Protein AF-A0A6P6YAZ9-F1 (afdb_monomer_lite)

Sequence (360 aa):
MSSTSKYANLPFIASGEPDVYETDDLPEADRIQQQQQQPIQDASIEIIPSNSVDAFNKFAVADSHQSLSESTNKSESNVSLVEKYKQIKAEIEDLKHSIQSNEKSQSDGDSLPKDIENLFTNLSNLHDVCFKKLDTSQLVKDIGRVSLDNTGNNEPIIYELYQKPDKEEILELARINALEQRMKKIESTLGLNETIKDSSHPLLNNYLNDQSIMDIVINLSNKIVQLDYSSLDRMDARLQLIIDKLNQIQDKKSTLTELDKEDKLNEIYNHYVKIDQNRPLLPNILERLQVLNDLQDHASRFSNTMTAMETMQNEIKTTLDNNNQNLKNLQEMFDKVTNIQHVVDDFQNRLDKIKKSSSQ

InterPro domains:
  IPR028133 Dynamitin [PF04912] (17-352)
  IPR028133 Dynamitin [PTHR15346] (71-357)

Radius of gyration: 46.34 Å; chains: 1; bounding box: 117×82×138 Å

pLDDT: mean 73.95, std 15.78, range [32.91, 97.06]

Foldseek 3Di:
DDPDPPCPPPPPDDPPDDPDDDDPDDCVVVPPPPPCPPPPPPPVDDDDPDDVVVVCVVCVPVDDPDDPDDDDPDDDDPDPPVVVLVVVLVVLVVVLVVVVVVVVPDDPDPVVNVVSVVVVVVSVVVCCVPPPPPPVVVVVVVVVVVVPDDDDDPDPPDDDDDDDPVVVVVVVVVVVVVVVVVVVVVCVVPPPPPVVVPPPCPPVVVVVPPDDVVVVVVVVVVVVVCVPPVVVVVVVVVVVVVVVVVVVVVVVCVVDPCVVVVVVVVVVVVVVVVVVVCVVVVVVVVVVCVVCVVVVVVVVVVVVVVVVVVVVVVVVVVVVVVVVVVVVVVVVVVVVVVVVVVVVVVVVVVVVVVVVVVVD

Secondary structure (DSSP, 8-state):
--S--TTTTSTT--SSS-S-------TTTT------------TT-------HHHHHHHHTT-S-SS--------------HHHHHHHHHHHHHHHHHHHHHHTTS-S--SSHHHHHHHHHHHHHHHHHHHH----HHHHHHHHHHHTTS--S------------HHHHHHHHHHHHHHHHHHHHHHHHHHS--GGG--TT-HHHHHHHSSS-HHHHHHHHHHHHHHT-HHHHHHHHHHHHHHHHHHHHHHHHHTTS--HHHHHHHHHHHHHHHHHHHHTTHHHHHHHHHHHHHHHHHHHHHHHHHHHHHHHHHHHHHHHHHHHHHHHHHHHHHHHHHHHHHHHHHHHHHHHHHHHHHT--

Structure (mmCIF, N/CA/C/O backbone):
data_AF-A0A6P6YAZ9-F1
#
_entry.id   AF-A0A6P6YAZ9-F1
#
loop_
_atom_site.group_PDB
_atom_site.id
_atom_site.type_symbol
_atom_site.label_atom_id
_atom_site.label_alt_id
_atom_site.label_comp_id
_atom_site.label_asym_id
_atom_site.label_entity_id
_atom_site.label_seq_id
_atom_site.pdbx_PDB_ins_code
_atom_site.Cartn_x
_atom_site.Cartn_y
_atom_site.Cartn_z
_atom_site.occupancy
_atom_site.B_iso_or_equiv
_atom_site.auth_seq_id
_atom_site.auth_comp_id
_atom_site.auth_asym_id
_atom_site.auth_atom_id
_atom_site.pdbx_PDB_model_num
ATOM 1 N N . MET A 1 1 ? 29.360 3.759 7.202 1.00 42.62 1 MET A N 1
ATOM 2 C CA . MET A 1 1 ? 29.508 2.936 8.423 1.00 42.62 1 MET A CA 1
ATOM 3 C C . MET A 1 1 ? 28.988 3.716 9.619 1.00 42.62 1 MET A C 1
ATOM 5 O O . MET A 1 1 ? 29.626 4.672 10.035 1.00 42.62 1 MET A O 1
ATOM 9 N N . SER A 1 2 ? 27.782 3.387 10.090 1.00 43.06 2 SER A N 1
ATOM 10 C CA . SER A 1 2 ? 27.138 4.082 11.211 1.00 43.06 2 SER A CA 1
ATOM 11 C C . SER A 1 2 ? 27.646 3.503 12.532 1.00 43.06 2 SER A C 1
ATOM 13 O O . SER A 1 2 ? 27.382 2.346 12.851 1.00 43.06 2 SER A O 1
ATOM 15 N N . SER A 1 3 ? 28.404 4.292 13.286 1.00 53.91 3 SER A N 1
ATOM 16 C CA . SER A 1 3 ? 29.060 3.922 14.547 1.00 53.91 3 SER A CA 1
ATOM 17 C C . SER A 1 3 ? 28.125 3.931 15.772 1.00 53.91 3 SER A C 1
ATOM 19 O O . SER A 1 3 ? 28.578 4.105 16.900 1.00 53.91 3 SER A O 1
ATOM 21 N N . THR A 1 4 ? 26.821 3.708 15.583 1.00 58.22 4 THR A N 1
ATOM 22 C CA . THR A 1 4 ? 25.821 3.618 16.666 1.00 58.22 4 THR A CA 1
ATOM 23 C C . THR A 1 4 ? 24.861 2.439 16.471 1.00 58.22 4 THR A C 1
ATOM 25 O O . THR A 1 4 ? 23.655 2.540 16.688 1.00 58.22 4 THR A O 1
ATOM 28 N N . SER A 1 5 ? 25.380 1.286 16.043 1.00 74.19 5 SER A N 1
ATOM 29 C CA . SER A 1 5 ? 24.589 0.051 16.015 1.00 74.19 5 SER A CA 1
ATOM 30 C C . SER A 1 5 ? 24.263 -0.399 17.442 1.00 74.19 5 SER A C 1
ATOM 32 O O . SER A 1 5 ? 25.153 -0.450 18.294 1.00 74.19 5 SER A O 1
ATOM 34 N N . LYS A 1 6 ? 23.000 -0.778 17.700 1.00 82.44 6 LYS A N 1
ATOM 35 C CA . LYS A 1 6 ? 22.527 -1.316 18.996 1.00 82.44 6 LYS A CA 1
ATOM 36 C C . LYS A 1 6 ? 23.382 -2.491 19.500 1.00 82.44 6 LYS A C 1
ATOM 38 O O . LYS A 1 6 ? 23.386 -2.772 20.693 1.00 82.44 6 LYS A O 1
ATOM 43 N N . TYR A 1 7 ? 24.109 -3.146 18.594 1.00 82.81 7 TYR A N 1
ATOM 44 C CA . TYR A 1 7 ? 24.875 -4.363 18.841 1.00 82.81 7 TYR A CA 1
ATOM 45 C C . TYR A 1 7 ? 26.377 -4.141 19.095 1.00 82.81 7 TYR A C 1
ATOM 47 O O . TYR A 1 7 ? 27.082 -5.098 19.388 1.00 82.81 7 TYR A O 1
ATOM 55 N N . ALA A 1 8 ? 26.875 -2.899 19.041 1.00 79.19 8 ALA A N 1
ATOM 56 C CA . ALA A 1 8 ? 28.313 -2.599 19.103 1.00 79.19 8 ALA A CA 1
ATOM 57 C C . ALA A 1 8 ? 29.012 -3.006 20.420 1.00 79.19 8 ALA A C 1
ATOM 59 O O . ALA A 1 8 ? 30.214 -3.250 20.423 1.00 79.19 8 ALA A O 1
ATOM 60 N N . ASN A 1 9 ? 28.270 -3.086 21.530 1.00 80.94 9 ASN A N 1
ATOM 61 C CA . ASN A 1 9 ? 28.809 -3.426 22.855 1.00 80.94 9 ASN A CA 1
ATOM 62 C C . ASN A 1 9 ? 28.512 -4.872 23.284 1.00 80.94 9 ASN A C 1
ATOM 64 O O . ASN A 1 9 ? 28.812 -5.239 24.421 1.00 80.94 9 ASN A O 1
ATOM 68 N N . LEU A 1 10 ? 27.886 -5.682 22.424 1.00 83.00 10 LEU A N 1
ATOM 69 C CA . LEU A 1 10 ? 27.599 -7.076 22.748 1.00 83.00 10 LEU A CA 1
ATOM 70 C C . LEU A 1 10 ? 28.772 -7.978 22.329 1.00 83.00 10 LEU A C 1
ATOM 72 O O . LEU A 1 10 ? 29.22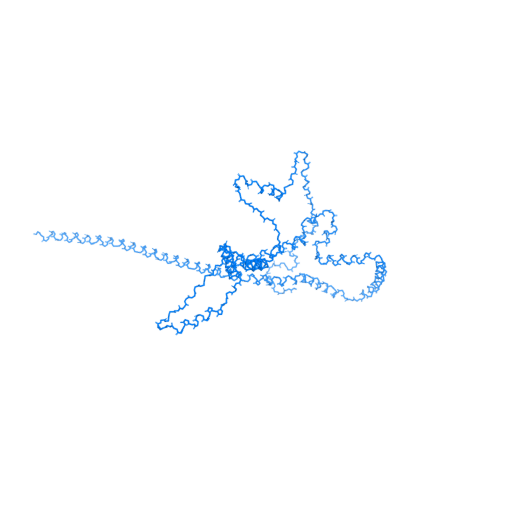2 -7.900 21.184 1.00 83.00 10 LEU A O 1
ATOM 76 N N . PRO A 1 11 ? 29.271 -8.852 23.224 1.00 82.56 11 PRO A N 1
ATOM 77 C CA . PRO A 1 11 ? 30.251 -9.862 22.845 1.00 82.56 11 PRO A CA 1
ATOM 78 C C . PRO A 1 11 ? 29.615 -10.893 21.896 1.00 82.56 11 PRO A C 1
ATOM 80 O O . PRO A 1 11 ? 28.421 -11.168 21.991 1.00 82.56 11 PRO A O 1
ATOM 83 N N . PHE A 1 12 ? 30.427 -11.490 21.017 1.00 77.50 12 PHE A N 1
ATOM 84 C CA . PHE A 1 12 ? 30.031 -12.536 20.054 1.00 77.50 12 PHE A CA 1
ATOM 85 C C . PHE A 1 12 ? 29.092 -12.108 18.907 1.00 77.50 12 PHE A C 1
ATOM 87 O O . PHE A 1 12 ? 28.419 -12.954 18.327 1.00 77.50 12 PHE A O 1
ATOM 94 N N . ILE A 1 13 ? 29.073 -10.826 18.525 1.00 82.50 13 ILE A N 1
ATOM 95 C CA . ILE A 1 13 ? 28.403 -10.370 17.294 1.00 82.50 13 ILE A CA 1
ATOM 96 C C . ILE A 1 13 ? 29.407 -10.333 16.135 1.00 82.50 13 ILE A C 1
ATOM 98 O O . ILE A 1 13 ? 30.385 -9.580 16.167 1.00 82.50 13 ILE A O 1
ATOM 102 N N . ALA A 1 14 ? 29.161 -11.135 15.097 1.00 80.19 14 ALA A N 1
ATOM 103 C CA . ALA A 1 14 ? 29.960 -11.135 13.876 1.00 80.19 14 ALA A CA 1
ATOM 104 C C . ALA A 1 14 ? 29.795 -9.792 13.143 1.00 80.19 14 ALA A C 1
ATOM 106 O O . ALA A 1 14 ? 28.699 -9.426 12.734 1.00 80.19 14 ALA A O 1
ATOM 107 N N . SER A 1 15 ? 30.884 -9.028 13.017 1.00 77.50 15 SER A N 1
ATOM 108 C CA . SER A 1 15 ? 30.881 -7.679 12.417 1.00 77.50 15 SER A CA 1
ATOM 109 C C . SER A 1 15 ? 31.556 -7.621 11.036 1.00 77.50 15 SER A C 1
ATOM 111 O O . SER A 1 15 ? 31.750 -6.536 10.495 1.00 77.50 15 SER A O 1
ATOM 113 N N . GLY A 1 16 ? 31.949 -8.771 10.481 1.00 80.81 16 GLY A N 1
ATOM 114 C CA . GLY A 1 16 ? 32.665 -8.883 9.202 1.00 80.81 16 GLY A CA 1
ATOM 115 C C . GLY A 1 16 ? 32.245 -10.087 8.360 1.00 80.81 16 GLY A C 1
ATOM 116 O O . GLY A 1 16 ? 32.950 -10.443 7.422 1.00 80.81 16 GLY A O 1
ATOM 117 N N . GLU A 1 17 ? 31.126 -10.716 8.711 1.00 84.12 17 GLU A N 1
ATOM 118 C CA . GLU A 1 17 ? 30.504 -11.767 7.908 1.00 84.12 17 GLU A CA 1
ATOM 119 C C . GLU A 1 17 ? 29.358 -11.158 7.085 1.00 84.12 17 GLU A C 1
ATOM 121 O O . GLU A 1 17 ? 28.741 -10.188 7.542 1.00 84.12 17 GLU A O 1
ATOM 126 N N . PRO A 1 18 ? 29.085 -11.661 5.868 1.00 84.25 18 PRO A N 1
ATOM 127 C CA . PRO A 1 18 ? 27.900 -11.266 5.118 1.00 84.25 18 PRO A CA 1
ATOM 128 C C . PRO A 1 18 ? 26.631 -11.626 5.905 1.00 84.25 18 PRO A C 1
ATOM 130 O O . PRO A 1 18 ? 26.557 -12.676 6.537 1.00 84.25 18 PRO A O 1
ATOM 133 N N . ASP A 1 19 ? 25.634 -10.743 5.851 1.00 85.75 19 ASP A N 1
ATOM 134 C CA . ASP A 1 19 ? 24.357 -10.902 6.568 1.00 85.75 19 ASP A CA 1
ATOM 135 C C . ASP A 1 19 ? 23.534 -12.091 6.032 1.00 85.75 19 ASP A C 1
ATOM 137 O O . ASP A 1 19 ? 22.773 -12.723 6.761 1.00 85.75 19 ASP A O 1
ATOM 141 N N . VAL A 1 20 ? 23.722 -12.432 4.751 1.00 90.25 20 VAL A N 1
ATOM 142 C CA . VAL A 1 20 ? 23.012 -13.508 4.053 1.00 90.25 20 VAL A CA 1
ATOM 143 C C . VAL A 1 20 ? 24.005 -14.323 3.223 1.00 90.25 20 VAL A C 1
ATOM 145 O O . VAL A 1 20 ? 24.796 -13.764 2.465 1.00 90.25 20 VAL A O 1
ATOM 148 N N . TYR A 1 21 ? 23.949 -15.650 3.361 1.00 88.69 21 TYR A N 1
ATOM 149 C CA . TYR A 1 21 ? 24.639 -16.599 2.486 1.00 88.69 21 TYR A CA 1
ATOM 150 C C . TYR A 1 21 ? 23.594 -17.274 1.597 1.00 88.69 21 TYR A C 1
ATOM 152 O O . TYR A 1 21 ? 22.915 -18.206 2.031 1.00 88.69 21 TYR A O 1
ATOM 160 N N . GLU A 1 22 ? 23.452 -16.784 0.371 1.00 86.25 22 GLU A N 1
ATOM 161 C CA . GLU A 1 22 ? 22.526 -17.316 -0.627 1.00 86.25 22 GLU A CA 1
ATOM 162 C C . GLU A 1 22 ? 23.277 -17.903 -1.825 1.00 86.25 22 GLU A C 1
ATOM 164 O O . GLU A 1 22 ? 24.432 -17.566 -2.092 1.00 86.25 22 GLU A O 1
ATOM 169 N N . THR A 1 23 ? 22.639 -18.848 -2.511 1.00 86.75 23 THR A N 1
ATOM 170 C CA . THR A 1 23 ? 23.103 -19.316 -3.820 1.00 86.75 23 THR A CA 1
ATOM 171 C C . THR A 1 23 ? 22.819 -18.243 -4.862 1.00 86.75 23 THR A C 1
ATOM 173 O O . THR A 1 23 ? 21.785 -17.588 -4.758 1.00 86.75 23 THR A O 1
ATOM 176 N N . ASP A 1 24 ? 23.687 -18.105 -5.870 1.00 82.56 24 ASP A N 1
ATOM 177 C CA . ASP A 1 24 ? 23.460 -17.185 -6.991 1.00 82.56 24 ASP A CA 1
ATOM 178 C C . ASP A 1 24 ? 22.042 -17.361 -7.553 1.00 82.56 24 ASP A C 1
ATOM 180 O O . ASP A 1 24 ? 21.624 -18.488 -7.845 1.00 82.56 24 ASP A O 1
ATOM 184 N N . ASP A 1 25 ? 21.308 -16.254 -7.677 1.00 78.81 25 ASP A N 1
ATOM 185 C CA . ASP A 1 25 ? 19.925 -16.280 -8.141 1.00 78.81 25 ASP A CA 1
ATOM 186 C C . ASP A 1 25 ? 19.891 -16.745 -9.603 1.00 78.81 25 ASP A C 1
ATOM 188 O O . ASP A 1 25 ? 20.398 -16.084 -10.517 1.00 78.81 25 ASP A O 1
ATOM 192 N N . LEU A 1 26 ? 19.374 -17.955 -9.821 1.00 78.94 26 LEU A N 1
ATOM 193 C CA . LEU A 1 26 ? 19.292 -18.548 -11.147 1.00 78.94 26 LEU A CA 1
ATOM 194 C C . LEU A 1 26 ? 18.092 -17.940 -11.884 1.00 78.94 26 LEU A C 1
ATOM 196 O O . LEU A 1 26 ? 16.985 -17.934 -11.346 1.00 78.94 26 LEU A O 1
ATOM 200 N N . PRO A 1 27 ? 18.227 -17.579 -13.174 1.00 73.81 27 PRO A N 1
ATOM 201 C CA . PRO A 1 27 ? 17.127 -17.028 -13.976 1.00 73.81 27 PRO A CA 1
ATOM 202 C C . PRO A 1 27 ? 16.015 -18.056 -14.281 1.00 73.81 27 PRO A C 1
ATOM 204 O O . PRO A 1 27 ? 15.150 -17.826 -15.124 1.00 73.81 27 PRO A O 1
ATOM 207 N N . GLU A 1 28 ? 16.034 -19.232 -13.646 1.00 64.75 28 GLU A N 1
ATOM 2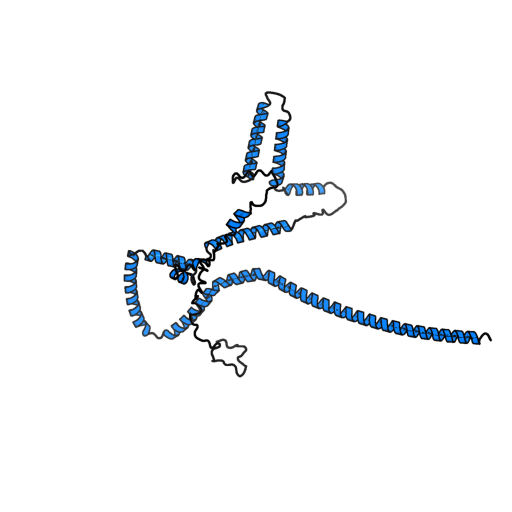08 C CA . GLU A 1 28 ? 14.982 -20.242 -13.769 1.00 64.75 28 GLU A CA 1
ATOM 209 C C . GLU A 1 28 ? 13.643 -19.774 -13.187 1.00 64.75 28 GLU A C 1
ATOM 211 O O . GLU A 1 28 ? 12.611 -20.225 -13.675 1.00 64.75 28 GLU A O 1
ATOM 216 N N . ALA A 1 29 ? 13.632 -18.835 -12.234 1.00 59.38 29 ALA A N 1
ATOM 217 C CA . ALA A 1 29 ? 12.395 -18.224 -11.736 1.00 59.38 29 ALA A CA 1
ATOM 218 C C . ALA A 1 29 ? 11.720 -17.298 -12.774 1.00 59.38 29 ALA A C 1
ATOM 220 O O . ALA A 1 29 ? 10.492 -17.247 -12.845 1.00 59.38 29 ALA A O 1
ATOM 221 N N . ASP A 1 30 ? 12.507 -16.637 -13.634 1.00 61.47 30 ASP A N 1
ATOM 222 C CA . ASP A 1 30 ? 12.013 -15.797 -14.742 1.00 61.47 30 ASP A CA 1
ATOM 223 C C . ASP A 1 30 ? 11.589 -16.615 -15.962 1.00 61.47 30 ASP A C 1
ATOM 225 O O . ASP A 1 30 ? 10.858 -16.148 -16.845 1.00 61.47 30 ASP A O 1
ATOM 229 N N . ARG A 1 31 ? 12.009 -17.883 -16.015 1.00 60.19 31 ARG A N 1
ATOM 230 C CA . ARG A 1 31 ? 11.375 -18.850 -16.894 1.00 60.19 31 ARG A CA 1
ATOM 231 C C . ARG A 1 31 ? 10.005 -19.144 -16.312 1.00 60.19 31 ARG A C 1
ATOM 233 O O . ARG A 1 31 ? 9.801 -20.129 -15.611 1.00 60.19 31 ARG A O 1
ATOM 240 N N . ILE A 1 32 ? 9.024 -18.353 -16.741 1.00 57.75 32 ILE A N 1
ATOM 241 C CA . ILE A 1 32 ? 7.664 -18.846 -16.909 1.00 57.75 32 ILE A CA 1
ATOM 242 C C . ILE A 1 32 ? 7.793 -20.020 -17.888 1.00 57.75 32 ILE A C 1
ATOM 244 O O . ILE A 1 32 ? 7.629 -19.876 -19.100 1.00 57.75 32 ILE A O 1
ATOM 248 N N . GLN A 1 33 ? 8.123 -21.210 -17.378 1.00 53.12 33 GLN A N 1
ATOM 249 C CA . GLN A 1 33 ? 7.624 -22.432 -17.962 1.00 53.12 33 GLN A CA 1
ATOM 250 C C . GLN A 1 33 ? 6.126 -22.229 -17.902 1.00 53.12 33 GLN A C 1
ATOM 252 O O . GLN A 1 33 ? 5.480 -22.456 -16.881 1.00 53.12 33 GLN A O 1
ATOM 257 N N . GLN A 1 34 ? 5.584 -21.715 -19.004 1.00 54.69 34 GLN A N 1
ATOM 258 C CA . GLN A 1 34 ? 4.216 -21.965 -19.350 1.00 54.69 34 GLN A CA 1
ATOM 259 C C . GLN A 1 34 ? 4.130 -23.486 -19.255 1.00 54.69 34 GLN A C 1
ATOM 261 O O . GLN A 1 34 ? 4.502 -24.205 -20.182 1.00 54.69 34 GLN A O 1
ATOM 266 N N . GLN A 1 35 ? 3.657 -23.999 -18.120 1.00 49.34 35 GLN A N 1
ATOM 267 C CA . GLN A 1 35 ? 2.775 -25.135 -18.177 1.00 49.34 35 GLN A CA 1
ATOM 268 C C . GLN A 1 35 ? 1.639 -24.617 -19.045 1.00 49.34 35 GLN A C 1
ATOM 270 O O . GLN A 1 35 ? 0.665 -24.047 -18.561 1.00 49.34 35 GLN A O 1
ATOM 275 N N . GLN A 1 36 ? 1.845 -24.696 -20.361 1.00 51.62 36 GLN A N 1
ATOM 276 C CA . GLN A 1 36 ? 0.784 -24.720 -21.326 1.00 51.62 36 GLN A CA 1
ATOM 277 C C . GLN A 1 36 ? -0.017 -25.911 -20.837 1.00 51.62 36 GLN A C 1
ATOM 279 O O . GLN A 1 36 ? 0.323 -27.060 -21.116 1.00 51.62 36 GLN A O 1
ATOM 284 N N . GLN A 1 37 ? -1.013 -25.646 -19.991 1.00 52.94 37 GLN A N 1
ATOM 285 C CA . GLN A 1 37 ? -2.160 -26.513 -19.909 1.00 52.94 37 GLN A CA 1
ATOM 286 C C . GLN A 1 37 ? -2.633 -26.524 -21.349 1.00 52.94 37 GLN A C 1
ATOM 288 O O . GLN A 1 37 ? -3.227 -25.557 -21.827 1.00 52.94 37 GLN A O 1
ATOM 293 N N . GLN A 1 38 ? -2.181 -27.542 -22.082 1.00 54.31 38 GLN A N 1
ATOM 294 C CA . GLN A 1 38 ? -2.628 -27.783 -23.432 1.00 54.31 38 GLN A CA 1
ATOM 295 C C . GLN A 1 38 ? -4.147 -27.703 -23.330 1.00 54.31 38 GLN A C 1
ATOM 297 O O . GLN A 1 38 ? -4.705 -28.346 -22.429 1.00 54.31 38 GLN A O 1
ATOM 302 N N . PRO A 1 39 ? -4.814 -26.866 -24.145 1.00 59.19 39 PRO A N 1
ATOM 303 C CA . PRO A 1 39 ? -6.265 -26.843 -24.140 1.00 59.19 39 PRO A CA 1
ATOM 304 C C . PRO A 1 39 ? -6.724 -28.294 -24.242 1.00 59.19 39 PRO A C 1
ATOM 306 O O . PRO A 1 39 ? -6.082 -29.075 -24.947 1.00 59.19 39 PRO A O 1
ATOM 309 N N . ILE A 1 40 ? -7.744 -28.671 -23.471 1.00 61.75 40 ILE A N 1
ATOM 310 C CA . ILE A 1 40 ? -8.282 -30.034 -23.433 1.00 61.75 40 ILE A CA 1
ATOM 311 C C . ILE A 1 40 ? -8.717 -30.381 -24.866 1.00 61.75 40 ILE A C 1
ATOM 313 O O . ILE A 1 40 ? -9.822 -30.066 -25.286 1.00 61.75 40 ILE A O 1
ATOM 317 N N . GLN A 1 41 ? -7.809 -30.951 -25.655 1.00 61.12 41 GLN A N 1
ATOM 318 C CA . GLN A 1 41 ? -7.995 -31.294 -27.066 1.00 61.12 41 GLN A CA 1
ATOM 319 C C . GLN A 1 41 ? -8.511 -32.733 -27.176 1.00 61.12 41 GLN A C 1
ATOM 321 O O . GLN A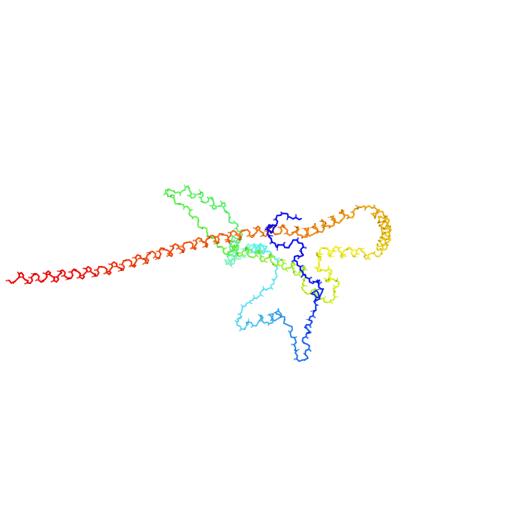 1 41 ? -8.112 -33.488 -28.060 1.00 61.12 41 GLN A O 1
ATOM 326 N N . ASP A 1 42 ? -9.387 -33.136 -26.257 1.00 72.69 42 ASP A N 1
ATOM 327 C CA . ASP A 1 42 ? -10.087 -34.404 -26.387 1.00 72.69 42 ASP A CA 1
ATOM 328 C C . ASP A 1 42 ? -11.191 -34.242 -27.427 1.00 72.69 42 ASP A C 1
ATOM 330 O O . ASP A 1 42 ? -12.129 -33.470 -27.245 1.00 72.69 42 ASP A O 1
ATOM 334 N N . ALA A 1 43 ? -11.137 -35.038 -28.497 1.00 70.56 43 ALA A N 1
ATOM 335 C CA . ALA A 1 43 ? -12.171 -35.072 -29.537 1.00 70.56 43 ALA A CA 1
ATOM 336 C C . ALA A 1 43 ? -13.568 -35.484 -29.012 1.00 70.56 43 ALA A C 1
ATOM 338 O O . ALA A 1 43 ? -14.542 -35.451 -29.759 1.00 70.56 43 ALA A O 1
ATOM 339 N N . SER A 1 44 ? -13.661 -35.898 -27.742 1.00 77.94 44 SER A N 1
ATOM 340 C CA . SER A 1 44 ? -14.903 -36.266 -27.048 1.00 77.94 44 SER A CA 1
ATOM 341 C C . SER A 1 44 ? -15.459 -35.158 -26.139 1.00 77.94 44 SER A C 1
ATOM 343 O O . SER A 1 44 ? -16.504 -35.366 -25.528 1.00 77.94 44 SER A O 1
ATOM 345 N N . ILE A 1 45 ? -14.783 -34.007 -26.020 1.00 77.50 45 ILE A N 1
ATOM 346 C CA . ILE A 1 45 ? -15.178 -32.902 -25.135 1.00 77.50 45 ILE A CA 1
ATOM 347 C C . ILE A 1 45 ? -15.340 -31.626 -25.967 1.00 77.50 45 ILE A C 1
ATOM 349 O O . ILE A 1 45 ? -14.387 -31.120 -26.553 1.00 77.50 45 ILE A O 1
ATOM 353 N N . GLU A 1 46 ? -16.555 -31.080 -26.001 1.00 77.56 46 GLU A N 1
ATOM 354 C CA . GLU A 1 46 ? -16.826 -29.781 -26.618 1.00 77.56 46 GLU A CA 1
ATOM 355 C C . GLU A 1 46 ? -16.549 -28.658 -25.607 1.00 77.56 46 GLU A C 1
ATOM 357 O O . GLU A 1 46 ? -17.190 -28.572 -24.557 1.00 77.56 46 GLU A O 1
ATOM 362 N N . ILE A 1 47 ? -15.587 -27.784 -25.916 1.00 78.62 47 ILE A N 1
ATOM 363 C CA . ILE A 1 47 ? -15.314 -26.586 -25.116 1.00 78.62 47 ILE A CA 1
ATOM 364 C C . ILE A 1 47 ? -16.278 -25.491 -25.567 1.00 78.62 47 ILE A C 1
ATOM 366 O O . ILE A 1 47 ? -16.097 -24.886 -26.623 1.00 78.62 47 ILE A O 1
ATOM 370 N N . ILE A 1 48 ? -17.292 -25.215 -24.750 1.00 80.50 48 ILE A N 1
ATOM 371 C CA . ILE A 1 48 ? -18.237 -24.126 -25.003 1.00 80.50 48 ILE A CA 1
ATOM 372 C C . ILE A 1 48 ? -17.680 -22.843 -24.364 1.00 80.50 48 ILE A C 1
ATOM 374 O O . ILE A 1 48 ? -17.612 -22.765 -23.133 1.00 80.50 48 ILE A O 1
ATOM 378 N N . PRO A 1 49 ? -17.285 -21.820 -25.149 1.00 79.19 49 PRO A N 1
ATOM 379 C CA . PRO A 1 49 ? -16.849 -20.547 -24.591 1.00 79.19 49 PRO A CA 1
ATOM 380 C C . PRO A 1 49 ? -18.039 -19.856 -23.917 1.00 79.19 49 PRO A C 1
ATOM 382 O O . PRO A 1 49 ? -19.028 -19.500 -24.560 1.00 79.19 49 PRO A O 1
ATOM 385 N N . SER A 1 50 ? -17.956 -19.678 -22.600 1.00 81.38 50 SER A N 1
ATOM 386 C CA . SER A 1 50 ? -18.997 -18.998 -21.831 1.00 81.38 50 SER A CA 1
ATOM 387 C C . SER A 1 50 ? -18.900 -17.489 -22.043 1.00 81.38 50 SER A C 1
ATOM 389 O O . SER A 1 50 ? -18.067 -16.817 -21.434 1.00 81.38 50 SER A O 1
ATOM 391 N N . ASN A 1 51 ? -19.754 -16.943 -22.912 1.00 86.19 51 ASN A N 1
ATOM 392 C CA . ASN A 1 51 ? -19.978 -15.504 -22.983 1.00 86.19 51 ASN A CA 1
ATOM 393 C C . ASN A 1 51 ? -21.187 -15.130 -22.116 1.00 86.19 51 ASN A C 1
ATOM 395 O O . ASN A 1 51 ? -22.339 -15.262 -22.534 1.00 86.19 51 ASN A O 1
ATOM 399 N N . SER A 1 52 ? -20.907 -14.646 -20.905 1.00 85.44 52 SER A N 1
ATOM 400 C CA . SER A 1 52 ? -21.928 -14.220 -19.939 1.00 85.44 52 SER A CA 1
ATOM 401 C C . SER A 1 52 ? -22.835 -13.108 -20.486 1.00 85.44 52 SER A C 1
ATOM 403 O O . SER A 1 52 ? -24.033 -13.104 -20.214 1.00 85.44 52 SER A O 1
ATOM 405 N N . VAL A 1 53 ? -22.306 -12.206 -21.323 1.00 87.00 53 VAL A N 1
ATOM 406 C CA . VAL A 1 53 ? -23.081 -11.099 -21.910 1.00 87.00 53 VAL A CA 1
ATOM 407 C C . VAL A 1 53 ? -24.084 -11.621 -22.939 1.00 87.00 53 VAL A C 1
ATOM 409 O O . VAL A 1 53 ? -25.255 -11.244 -22.909 1.00 87.00 53 VAL A O 1
ATOM 412 N N . ASP A 1 54 ? -23.659 -12.536 -23.811 1.00 85.75 54 ASP A N 1
ATOM 413 C CA . ASP A 1 54 ? -24.552 -13.148 -24.802 1.00 85.75 54 ASP A CA 1
ATOM 414 C C . ASP A 1 54 ? -25.590 -14.057 -24.141 1.00 85.75 54 ASP A C 1
ATOM 416 O O . ASP A 1 54 ? -26.749 -14.071 -24.554 1.00 85.75 54 ASP A O 1
ATOM 420 N N . ALA A 1 55 ? -25.196 -14.800 -23.103 1.00 85.44 55 ALA A N 1
ATOM 421 C CA . ALA A 1 55 ? -26.119 -15.599 -22.306 1.00 85.44 55 ALA A CA 1
ATOM 422 C C . ALA A 1 55 ? -27.166 -14.705 -21.626 1.00 85.44 55 ALA A C 1
ATOM 424 O O . ALA A 1 55 ? -28.361 -14.956 -21.764 1.00 85.44 55 ALA A O 1
ATOM 425 N N . PHE A 1 56 ? -26.745 -13.615 -20.978 1.00 84.88 56 PHE A N 1
ATOM 426 C CA . PHE A 1 56 ? -27.657 -12.646 -20.374 1.00 84.88 56 PHE A CA 1
ATOM 427 C C . PHE A 1 56 ? -28.632 -12.076 -21.406 1.00 84.88 56 PHE A C 1
ATOM 429 O O . PHE A 1 56 ? -29.831 -12.116 -21.178 1.00 84.88 56 PHE A O 1
ATOM 436 N N . ASN A 1 57 ? -28.165 -11.643 -22.579 1.00 85.19 57 ASN A N 1
ATOM 437 C CA . ASN A 1 57 ? -29.049 -11.116 -23.625 1.00 85.19 57 ASN A CA 1
ATOM 438 C C . ASN A 1 57 ? -30.060 -12.155 -24.143 1.00 85.19 57 ASN A C 1
ATOM 440 O O . ASN A 1 57 ? -31.187 -11.798 -24.482 1.00 85.19 57 ASN A O 1
ATOM 444 N N . LYS A 1 58 ? -29.684 -13.440 -24.184 1.00 84.44 58 LYS A N 1
ATOM 445 C CA . LYS A 1 58 ? -30.582 -14.539 -24.576 1.00 84.44 58 LYS A CA 1
ATOM 446 C C . LYS A 1 58 ? -31.649 -14.843 -23.523 1.00 84.44 58 LYS A C 1
ATOM 448 O O . LYS A 1 58 ? -32.753 -15.227 -23.894 1.00 84.44 58 LYS A O 1
ATOM 453 N N . PHE A 1 59 ? -31.337 -14.669 -22.238 1.00 80.12 59 PHE A N 1
ATOM 454 C CA . PHE A 1 59 ? -32.242 -15.000 -21.132 1.00 80.12 59 PHE A CA 1
ATOM 455 C C . PHE A 1 59 ? -32.931 -13.782 -20.490 1.00 80.12 59 PHE A C 1
ATOM 457 O O . PHE A 1 59 ? -33.926 -13.957 -19.798 1.00 80.12 59 PHE A O 1
ATOM 464 N N . ALA A 1 60 ? -32.491 -12.550 -20.761 1.00 77.56 60 ALA A N 1
ATOM 465 C CA . ALA A 1 60 ? -33.071 -11.322 -20.202 1.00 77.56 60 ALA A CA 1
ATOM 466 C C . ALA A 1 60 ? -34.506 -11.044 -20.683 1.00 77.56 60 ALA A C 1
ATOM 468 O O . ALA A 1 60 ? -35.244 -10.320 -20.026 1.00 77.56 60 ALA A O 1
ATOM 469 N N . VAL A 1 61 ? -34.913 -11.622 -21.818 1.00 65.50 61 VAL A N 1
ATOM 470 C CA . VAL A 1 61 ? -36.277 -11.504 -22.372 1.00 65.50 61 VAL A CA 1
ATOM 471 C C . VAL A 1 61 ? -37.176 -12.670 -21.919 1.00 65.50 61 VAL A C 1
ATOM 473 O O . VAL A 1 61 ? -38.361 -12.702 -22.236 1.00 65.50 61 VAL A O 1
ATOM 476 N N . ALA A 1 62 ? -36.646 -13.637 -21.163 1.00 60.03 62 ALA A N 1
ATOM 477 C CA . ALA A 1 62 ? -37.378 -14.850 -20.793 1.00 60.03 62 ALA A CA 1
ATOM 478 C C . ALA A 1 62 ? -38.372 -14.671 -19.626 1.00 60.03 62 ALA A C 1
ATOM 480 O O . ALA A 1 62 ? -38.999 -15.649 -19.232 1.00 60.03 62 ALA A O 1
ATOM 481 N N . ASP A 1 63 ? -38.577 -13.444 -19.136 1.00 58.16 63 ASP A N 1
ATOM 482 C CA . ASP A 1 63 ? -39.656 -13.090 -18.209 1.00 58.16 63 ASP A CA 1
ATOM 483 C C . ASP A 1 63 ? -40.594 -12.066 -18.861 1.00 58.16 63 ASP A C 1
ATOM 485 O O . ASP A 1 63 ? -40.325 -10.867 -18.837 1.00 58.16 63 ASP A O 1
ATOM 489 N N . SER A 1 64 ? -41.689 -12.530 -19.480 1.00 52.69 64 SER A N 1
ATOM 490 C CA . SER A 1 64 ? -42.992 -11.822 -19.539 1.00 52.69 64 SER A CA 1
ATOM 491 C C . SER A 1 64 ? -43.967 -12.443 -20.552 1.00 52.69 64 SER A C 1
ATOM 493 O O . SER A 1 64 ? -44.317 -11.860 -21.575 1.00 52.69 64 SER A O 1
ATOM 495 N N . HIS A 1 65 ? -44.545 -13.593 -20.209 1.00 48.19 65 HIS A N 1
ATOM 496 C CA . HIS A 1 65 ? -45.887 -13.939 -20.695 1.00 48.19 65 HIS A CA 1
ATOM 497 C C . HIS A 1 65 ? -46.939 -13.688 -19.610 1.00 48.19 65 HIS A C 1
ATOM 499 O O . HIS A 1 65 ? -47.765 -14.553 -19.350 1.00 48.19 65 HIS A O 1
ATOM 505 N N . GLN A 1 66 ? -46.929 -12.507 -18.974 1.00 50.31 66 GLN A N 1
ATOM 506 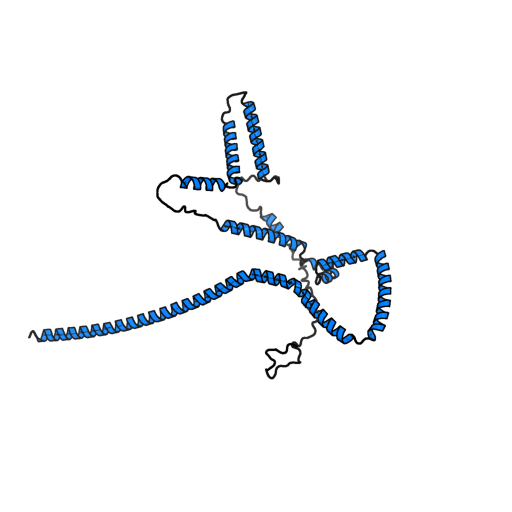C CA . GLN A 1 66 ? -48.107 -12.005 -18.253 1.00 50.31 66 GLN A CA 1
ATOM 507 C C . GLN A 1 66 ? -48.037 -10.501 -17.933 1.00 50.31 66 GLN A C 1
ATOM 509 O O . GLN A 1 66 ? -47.830 -10.113 -16.792 1.00 50.31 66 GLN A O 1
ATOM 514 N N . SER A 1 67 ? -48.200 -9.648 -18.948 1.00 32.91 67 SER A N 1
ATOM 515 C CA . SER A 1 67 ? -48.996 -8.406 -18.858 1.00 32.91 67 SER A CA 1
ATOM 516 C C . SER A 1 67 ? -48.900 -7.615 -20.159 1.00 32.91 67 SER A C 1
ATOM 518 O O . SER A 1 67 ? -47.859 -7.068 -20.510 1.00 32.91 67 SER A O 1
ATOM 520 N N . LEU A 1 68 ? -50.022 -7.549 -20.877 1.00 42.78 68 LEU A N 1
ATOM 521 C CA . LEU A 1 68 ? -50.263 -6.552 -21.915 1.00 42.78 68 LEU A CA 1
ATOM 522 C C . LEU A 1 68 ? -50.384 -5.183 -21.237 1.00 42.78 68 LEU A C 1
ATOM 524 O O . LEU A 1 68 ? -51.423 -4.921 -20.642 1.00 42.78 68 LEU A O 1
ATOM 528 N N . SER A 1 69 ? -49.351 -4.346 -21.354 1.00 44.59 69 SER A N 1
ATOM 529 C CA . SER A 1 69 ? -49.432 -2.907 -21.669 1.00 44.59 69 SER A CA 1
ATOM 530 C C . SER A 1 69 ? -48.208 -2.167 -21.129 1.00 44.59 69 SER A C 1
ATOM 532 O O . SER A 1 69 ? -48.242 -1.633 -20.026 1.00 44.59 69 SER A O 1
ATOM 534 N N . GLU A 1 70 ? -47.148 -2.061 -21.924 1.00 35.56 70 GLU A N 1
ATOM 535 C CA . GLU A 1 70 ? -46.177 -0.982 -21.739 1.00 35.56 70 GLU A CA 1
ATOM 536 C C . GLU A 1 70 ? -45.609 -0.585 -23.102 1.00 35.56 70 GLU A C 1
ATOM 538 O O . GLU A 1 70 ? -44.751 -1.242 -23.688 1.00 35.56 70 GLU A O 1
ATOM 543 N N . SER A 1 71 ? -46.185 0.485 -23.653 1.00 35.25 71 SER A N 1
ATOM 544 C CA . SER A 1 71 ? -45.724 1.128 -24.878 1.00 35.25 71 SER A CA 1
ATOM 545 C C . SER A 1 71 ? -44.368 1.777 -24.630 1.00 35.25 71 SER A C 1
ATOM 547 O O . SER A 1 71 ? -44.269 2.868 -24.069 1.00 35.25 71 SER A O 1
ATOM 549 N N . THR A 1 72 ? -43.309 1.123 -25.089 1.00 36.75 72 THR A N 1
ATOM 550 C CA . THR A 1 72 ? -41.962 1.685 -25.136 1.00 36.75 72 THR A CA 1
ATOM 551 C C . THR A 1 72 ? -41.837 2.646 -26.321 1.00 36.75 72 THR A C 1
ATOM 553 O O . THR A 1 72 ? -41.463 2.242 -27.421 1.00 36.75 72 THR A O 1
ATOM 556 N N . ASN A 1 73 ? -42.099 3.935 -26.107 1.00 39.78 73 ASN A N 1
ATOM 557 C CA . ASN A 1 73 ? -41.665 4.978 -27.038 1.00 39.78 73 ASN A CA 1
ATOM 558 C C . ASN A 1 73 ? -40.197 5.325 -26.764 1.00 39.78 73 ASN A C 1
ATOM 560 O O . ASN A 1 73 ? -39.875 6.250 -26.019 1.00 39.78 73 ASN A O 1
ATOM 564 N N . LYS A 1 74 ? -39.298 4.551 -27.375 1.00 44.72 74 LYS A N 1
ATOM 565 C CA . LYS A 1 74 ? -37.889 4.906 -27.551 1.00 44.72 74 LYS A CA 1
ATOM 566 C C . LYS A 1 74 ? -37.732 5.561 -28.923 1.00 44.72 74 LYS A C 1
ATOM 568 O O . LYS A 1 74 ? -37.598 4.869 -29.924 1.00 44.72 74 LYS A O 1
ATOM 573 N N . SER A 1 75 ? -37.716 6.889 -28.953 1.00 38.50 75 SER A N 1
ATOM 574 C CA . SER A 1 75 ? -37.125 7.655 -30.055 1.00 38.50 75 SER A CA 1
ATOM 575 C C . SER A 1 75 ? -36.747 9.063 -29.584 1.00 38.50 75 SER A C 1
ATOM 577 O O . SER A 1 75 ? -37.604 9.907 -29.339 1.00 38.50 75 SER A O 1
ATOM 579 N N . GLU A 1 76 ? -35.436 9.239 -29.420 1.00 40.19 76 GLU A N 1
ATOM 580 C CA . GLU A 1 76 ? -34.637 10.386 -29.870 1.00 40.19 76 GLU A CA 1
ATOM 581 C C . GLU A 1 76 ? -35.076 11.812 -29.498 1.00 40.19 76 GLU A C 1
ATOM 583 O O . GLU A 1 76 ? -36.008 12.389 -30.047 1.00 40.19 76 GLU A O 1
ATOM 588 N N . SER A 1 77 ? -34.279 12.469 -28.655 1.00 38.31 77 SER A N 1
ATOM 589 C CA . SER A 1 77 ? -33.354 13.532 -29.095 1.00 38.31 77 SER A CA 1
ATOM 590 C C . SER A 1 77 ? -32.687 14.175 -27.876 1.00 38.31 77 SER A C 1
ATOM 592 O O . SER A 1 77 ? -33.333 14.490 -26.878 1.00 38.31 77 SER A O 1
ATOM 594 N N . ASN A 1 78 ? -31.368 14.347 -27.964 1.00 44.88 78 ASN A N 1
ATOM 595 C CA . ASN A 1 78 ? -30.540 15.088 -27.017 1.00 44.88 78 ASN A CA 1
ATOM 596 C C . ASN A 1 78 ? -30.863 16.588 -27.098 1.00 44.88 78 ASN A C 1
ATOM 598 O O . ASN A 1 78 ? -30.114 17.360 -27.688 1.00 44.88 78 ASN A O 1
ATOM 602 N N . VAL A 1 79 ? -31.994 16.986 -26.527 1.00 51.16 79 VAL A N 1
ATOM 603 C CA . VAL A 1 79 ? -32.371 18.384 -26.317 1.00 51.16 79 VAL A CA 1
ATOM 604 C C . VAL A 1 79 ? -32.558 18.548 -24.818 1.00 51.16 79 VAL A C 1
ATOM 606 O O . VAL A 1 79 ? -33.250 17.748 -24.184 1.00 51.16 79 VAL A O 1
ATOM 609 N N . SER A 1 80 ? -31.888 19.540 -24.229 1.00 55.09 80 SER A N 1
ATOM 610 C CA . SER A 1 80 ? -31.972 19.792 -22.790 1.00 55.09 80 SER A CA 1
ATOM 611 C C . SER A 1 80 ? -33.442 19.928 -22.384 1.00 55.09 80 SER A C 1
ATOM 613 O O . SER A 1 80 ? -34.218 20.592 -23.073 1.00 55.09 80 SER A O 1
ATOM 615 N N . LEU A 1 81 ? -33.845 19.323 -21.260 1.00 59.69 81 LEU A N 1
ATOM 616 C CA . LEU A 1 81 ? -35.228 19.375 -20.753 1.00 59.69 81 LEU A CA 1
ATOM 617 C C . LEU A 1 81 ? -35.770 20.818 -20.679 1.00 59.69 81 LEU A C 1
ATOM 619 O O . LEU A 1 81 ? -36.964 21.049 -20.856 1.00 59.69 81 LEU A O 1
ATOM 623 N N . VAL A 1 82 ? -34.874 21.794 -20.496 1.00 65.31 82 VAL A N 1
ATOM 624 C CA . VAL A 1 82 ? -35.164 23.235 -20.488 1.00 65.31 82 VAL A CA 1
ATOM 625 C C . VAL A 1 82 ? -35.538 23.771 -21.873 1.00 65.31 82 VAL A C 1
ATOM 627 O O . VAL A 1 82 ? -36.447 24.589 -21.994 1.00 65.31 82 VAL A O 1
ATOM 630 N N . GLU A 1 83 ? -34.850 23.334 -22.924 1.00 70.44 83 GLU A N 1
ATOM 631 C CA . GLU A 1 83 ? -35.145 23.739 -24.303 1.00 70.44 83 GLU A CA 1
ATOM 632 C C . GLU A 1 83 ? -36.465 23.134 -24.768 1.00 70.44 83 GLU A C 1
ATOM 634 O O . GLU A 1 83 ? -37.288 23.843 -25.343 1.00 70.44 83 GLU A O 1
ATOM 639 N N . LYS A 1 84 ? -36.728 21.872 -24.409 1.00 74.81 84 LYS A N 1
ATOM 640 C CA . LYS A 1 84 ? -38.010 21.217 -24.689 1.00 74.81 84 LYS A CA 1
ATOM 641 C C . LYS A 1 84 ? -39.170 21.907 -23.965 1.00 74.81 84 LYS A C 1
ATOM 643 O O . LYS A 1 84 ? -40.215 22.131 -24.564 1.00 74.81 84 LYS A O 1
ATOM 648 N N . TYR A 1 85 ? -38.968 22.319 -22.710 1.00 73.38 85 TYR A N 1
ATOM 649 C CA . TYR A 1 85 ? -39.945 23.129 -21.977 1.00 73.38 85 TYR A CA 1
ATOM 650 C C . TYR A 1 85 ? -40.205 24.481 -22.661 1.00 73.38 85 TYR A C 1
ATOM 652 O O . TYR A 1 85 ? -41.358 24.870 -22.836 1.00 73.38 85 TYR A O 1
ATOM 660 N N . LYS A 1 86 ? -39.152 25.189 -23.094 1.00 74.69 86 LYS A N 1
ATOM 661 C CA . LYS A 1 86 ? -39.297 26.465 -23.816 1.00 74.69 86 LYS A CA 1
ATOM 662 C C . LYS A 1 86 ? -40.029 26.299 -25.146 1.00 74.69 86 LYS A C 1
ATOM 664 O O . LYS A 1 86 ? -40.859 27.141 -25.473 1.00 74.69 86 LYS A O 1
ATOM 669 N N . GLN A 1 87 ? -39.748 25.223 -25.878 1.00 80.56 87 GLN A N 1
ATOM 670 C CA . GLN A 1 87 ? -40.402 24.921 -27.147 1.00 80.56 87 GLN A CA 1
ATOM 671 C C . GLN A 1 87 ? -41.893 24.625 -26.952 1.00 80.56 87 GLN A C 1
ATOM 673 O O . GLN A 1 87 ? -42.720 25.256 -27.599 1.00 80.56 87 GLN A O 1
ATOM 678 N N . ILE A 1 88 ? -42.238 23.756 -25.996 1.00 77.50 88 ILE A N 1
ATOM 679 C CA . ILE A 1 88 ? -43.637 23.432 -25.671 1.00 77.50 88 ILE A CA 1
ATOM 680 C C . ILE A 1 88 ? -44.387 24.675 -25.173 1.00 77.50 88 ILE A C 1
ATOM 682 O O . ILE A 1 88 ? -45.546 24.880 -25.521 1.00 77.50 88 ILE A O 1
ATOM 686 N N . LYS A 1 89 ? -43.732 25.545 -24.393 1.00 78.69 89 LYS A N 1
ATOM 687 C CA . LYS A 1 89 ? -44.332 26.812 -23.957 1.00 78.69 89 LYS A CA 1
ATOM 688 C C . LYS A 1 89 ? -44.650 27.732 -25.142 1.00 78.69 89 LYS A C 1
ATOM 690 O O . LYS A 1 89 ? -45.740 28.292 -25.177 1.00 78.69 89 LYS A O 1
ATOM 695 N N . ALA A 1 90 ? -43.718 27.884 -26.084 1.00 75.94 90 ALA A N 1
ATOM 696 C CA . ALA A 1 90 ? -43.928 28.706 -27.275 1.00 75.94 90 ALA A CA 1
ATOM 697 C C . ALA A 1 90 ? -45.051 28.142 -28.162 1.00 75.94 90 ALA A C 1
ATOM 699 O O . ALA A 1 90 ? -45.919 28.888 -28.593 1.00 75.94 90 ALA A O 1
ATOM 700 N N . GLU A 1 91 ? -45.097 26.820 -28.345 1.00 80.94 91 GLU A N 1
ATOM 701 C CA . GLU A 1 91 ? -46.136 26.148 -29.135 1.00 80.94 91 GLU A CA 1
ATOM 702 C C . GLU A 1 91 ? -47.537 26.310 -28.516 1.00 80.94 91 GLU A C 1
ATOM 704 O O . GLU A 1 91 ? -48.518 26.529 -29.225 1.00 80.94 91 GLU A O 1
ATOM 709 N N . ILE A 1 92 ? -47.638 26.290 -27.182 1.00 73.69 92 ILE A N 1
ATOM 710 C CA . ILE A 1 92 ? -48.895 26.552 -26.466 1.00 73.69 92 ILE A CA 1
ATOM 711 C C . ILE A 1 92 ? -49.295 28.036 -26.533 1.00 73.69 92 ILE A C 1
ATOM 713 O O . ILE A 1 92 ? -50.488 28.330 -26.637 1.00 73.69 92 ILE A O 1
ATOM 717 N N . GLU A 1 93 ? -48.345 28.979 -26.509 1.00 76.75 93 GLU A N 1
ATOM 718 C CA . GLU A 1 93 ? -48.647 30.404 -26.728 1.00 76.75 93 GLU A CA 1
ATOM 719 C C . GLU A 1 93 ? -49.114 30.685 -28.164 1.00 76.75 93 GLU A C 1
ATOM 721 O O . GLU A 1 93 ? -50.089 31.417 -28.350 1.00 76.75 93 GLU A O 1
ATOM 726 N N . ASP A 1 94 ? -48.511 30.043 -29.166 1.00 77.88 94 ASP A N 1
ATOM 727 C CA . ASP A 1 94 ? -48.944 30.134 -30.565 1.00 77.88 94 ASP A CA 1
ATOM 728 C C . ASP A 1 94 ? -50.342 29.524 -30.770 1.00 77.88 94 ASP A C 1
ATOM 730 O O . ASP A 1 94 ? -51.178 30.090 -31.486 1.00 77.88 94 ASP A O 1
ATOM 734 N N . LEU A 1 95 ? -50.644 28.407 -30.096 1.00 75.00 95 LEU A N 1
ATOM 735 C CA . LEU A 1 95 ? -51.983 27.807 -30.066 1.00 75.00 95 LEU A CA 1
ATOM 736 C C . LEU A 1 95 ? -53.008 28.727 -29.390 1.00 75.00 95 LEU A C 1
ATOM 738 O O . LEU A 1 95 ? -54.110 28.898 -29.916 1.00 75.00 95 LEU A O 1
ATOM 742 N N . LYS A 1 96 ? -52.645 29.375 -28.274 1.00 71.69 96 LYS A N 1
ATOM 743 C CA . LYS A 1 96 ? -53.494 30.378 -27.611 1.00 71.69 96 LYS A CA 1
ATOM 744 C C . LYS A 1 96 ? -53.783 31.545 -28.552 1.00 71.69 96 LYS A C 1
ATOM 746 O O . LYS A 1 96 ? -54.945 31.909 -28.723 1.00 71.69 96 LYS A O 1
ATOM 751 N N . HIS A 1 97 ? -52.764 32.084 -29.220 1.00 68.06 97 HIS A N 1
ATOM 752 C CA . HIS A 1 97 ? -52.943 33.163 -30.189 1.00 68.06 97 HIS A CA 1
ATOM 753 C C . HIS A 1 97 ? -53.773 32.740 -31.409 1.00 68.06 97 HIS A C 1
ATOM 755 O O . HIS A 1 97 ? -54.601 33.529 -31.871 1.00 68.06 97 HIS A O 1
ATOM 761 N N . SER A 1 98 ? -53.619 31.505 -31.899 1.00 69.50 98 SER A N 1
ATOM 762 C CA . SER A 1 98 ? -54.425 30.956 -33.001 1.00 69.50 98 SER A CA 1
ATOM 763 C C . SER A 1 98 ? -55.900 30.774 -32.633 1.00 69.50 98 SER A C 1
ATOM 765 O O . SER A 1 98 ? -56.777 31.024 -33.457 1.00 69.50 98 SER A O 1
ATOM 767 N N . ILE A 1 99 ? -56.211 30.379 -31.398 1.00 65.12 99 ILE A N 1
ATOM 768 C CA . ILE A 1 99 ? -57.604 30.238 -30.943 1.00 65.12 99 ILE A CA 1
ATOM 769 C C . ILE A 1 99 ? -58.224 31.613 -30.684 1.00 65.12 99 ILE A C 1
ATOM 771 O O . ILE A 1 99 ? -59.330 31.883 -31.142 1.00 65.12 99 ILE A O 1
ATOM 775 N N . GLN A 1 100 ? -57.479 32.531 -30.070 1.00 64.81 100 GLN A N 1
ATOM 776 C CA . GLN A 1 100 ? -57.949 33.886 -29.769 1.00 64.81 100 GLN A CA 1
ATOM 777 C C . GLN A 1 100 ? -58.165 34.745 -31.031 1.00 64.81 100 GLN A C 1
ATOM 779 O O . GLN A 1 100 ? -58.990 35.659 -31.046 1.00 64.81 100 GLN A O 1
ATOM 784 N N . SER A 1 101 ? -57.450 34.446 -32.120 1.00 61.44 101 SER A N 1
ATOM 785 C CA . SER A 1 101 ? -57.716 35.041 -33.437 1.00 61.44 101 SER A CA 1
ATOM 786 C C . SER A 1 101 ? -58.923 34.408 -34.146 1.00 61.44 101 SER A C 1
ATOM 788 O O . SER A 1 101 ? -59.618 35.115 -34.880 1.00 61.44 101 SER A O 1
ATOM 790 N N . ASN A 1 102 ? -59.245 33.140 -33.861 1.00 58.50 102 ASN A N 1
ATOM 791 C CA . ASN A 1 102 ? -60.446 32.457 -34.354 1.00 58.50 102 ASN A CA 1
ATOM 792 C C . ASN A 1 102 ? -61.727 32.773 -33.550 1.00 58.50 102 ASN A C 1
ATOM 794 O O . ASN A 1 102 ? -62.814 32.718 -34.117 1.00 58.50 102 ASN A O 1
ATOM 798 N N . GLU A 1 103 ? -61.634 33.208 -32.288 1.00 55.41 103 GLU A N 1
ATOM 799 C CA . GLU A 1 103 ? -62.784 33.592 -31.438 1.00 55.41 103 GLU A CA 1
ATOM 800 C C . GLU A 1 103 ? -63.606 34.791 -31.958 1.00 55.41 103 GLU A C 1
ATOM 802 O O . GLU A 1 103 ? -64.717 35.036 -31.488 1.00 55.41 103 GLU A O 1
ATOM 807 N N . LYS A 1 104 ? -63.136 35.530 -32.976 1.00 52.97 104 LYS A N 1
ATOM 808 C CA . LYS A 1 104 ? -63.983 36.527 -33.664 1.00 52.97 104 LYS A CA 1
ATOM 809 C C . LYS A 1 104 ? -65.079 35.897 -34.530 1.00 52.97 104 LYS A C 1
ATOM 811 O O . LYS A 1 104 ? -65.953 36.621 -35.004 1.00 52.97 104 LYS A O 1
ATOM 816 N N . SER A 1 105 ? -65.050 34.581 -34.737 1.00 50.12 105 SER A N 1
ATOM 817 C CA . SER A 1 105 ? -66.039 33.852 -35.526 1.00 50.12 105 SER A CA 1
ATOM 818 C C . SER A 1 105 ? -66.449 32.567 -34.797 1.00 50.12 105 SER A C 1
ATOM 820 O O . SER A 1 105 ? -65.772 31.559 -34.917 1.00 50.12 105 SER A O 1
ATOM 822 N N . GLN A 1 106 ? -67.614 32.603 -34.140 1.00 45.38 106 GLN A N 1
ATOM 823 C CA . GLN A 1 106 ? -68.362 31.487 -33.518 1.00 45.38 106 GLN A CA 1
ATOM 824 C C . GLN A 1 106 ? -68.158 31.271 -32.006 1.00 45.38 106 GLN A C 1
ATOM 826 O O . GLN A 1 106 ? -67.052 31.205 -31.486 1.00 45.38 106 GLN A O 1
ATOM 831 N N . SER A 1 107 ? -69.296 31.179 -31.313 1.00 48.03 107 SER A N 1
ATOM 832 C CA . SER A 1 107 ? -69.499 31.347 -29.871 1.00 48.03 107 SER A CA 1
ATOM 833 C C . SER A 1 107 ? -69.869 30.046 -29.142 1.00 48.03 107 SER A C 1
ATOM 835 O O . SER A 1 107 ? -70.726 30.083 -28.268 1.00 48.03 107 SER A O 1
ATOM 837 N N . ASP A 1 108 ? -69.277 28.904 -29.505 1.00 48.50 108 ASP A N 1
ATOM 838 C CA . ASP A 1 108 ? -69.626 27.590 -28.924 1.00 48.50 108 ASP A CA 1
ATOM 839 C C . ASP A 1 108 ? -68.384 26.717 -28.662 1.00 48.50 108 ASP A C 1
ATOM 841 O O . ASP A 1 108 ? -68.233 25.613 -29.183 1.00 48.50 108 ASP A O 1
ATOM 845 N N . GLY A 1 109 ? -67.460 27.217 -27.842 1.00 50.78 109 GLY A N 1
ATOM 846 C CA . GLY A 1 109 ? -66.228 26.497 -27.512 1.00 50.78 109 GLY A CA 1
ATOM 847 C C . GLY A 1 109 ? -65.628 26.899 -26.172 1.00 50.78 109 GLY A C 1
ATOM 848 O O . GLY A 1 109 ? -64.435 27.129 -26.100 1.00 50.78 109 GLY A O 1
ATOM 849 N N . ASP A 1 110 ? -66.433 27.006 -25.115 1.00 55.81 110 ASP A N 1
ATOM 850 C CA . ASP A 1 110 ? -66.014 27.571 -23.819 1.00 55.81 110 ASP A CA 1
ATOM 851 C C . ASP A 1 110 ? -65.167 26.611 -22.940 1.00 55.81 110 ASP A C 1
ATOM 853 O O . ASP A 1 110 ? -64.717 26.989 -21.855 1.00 55.81 110 ASP A O 1
ATOM 857 N N . SER A 1 111 ? -64.947 25.359 -23.377 1.00 59.03 111 SER A N 1
ATOM 858 C CA . SER A 1 111 ? -64.145 24.351 -22.652 1.00 59.03 111 SER A CA 1
ATOM 859 C C . SER A 1 111 ? -62.685 24.284 -23.112 1.00 59.03 111 SER A C 1
ATOM 861 O O . SER A 1 111 ? -61.787 24.207 -22.281 1.00 59.03 111 SER A O 1
ATOM 863 N N . LEU A 1 112 ? -62.432 24.389 -24.420 1.00 61.16 112 LEU A N 1
ATOM 864 C CA . LEU A 1 112 ? -61.085 24.341 -24.998 1.00 61.16 112 LEU A CA 1
ATOM 865 C C . LEU A 1 112 ? -60.143 25.455 -24.494 1.00 61.16 112 LEU A C 1
ATOM 867 O O . LEU A 1 112 ? -59.007 25.139 -24.141 1.00 61.16 112 LEU A O 1
ATOM 871 N N . PRO A 1 113 ? -60.565 26.733 -24.398 1.00 66.94 113 PRO A N 1
ATOM 872 C CA . PRO A 1 113 ? -59.709 27.781 -23.860 1.00 66.94 113 PRO A CA 1
ATOM 873 C C . PRO A 1 113 ? -59.441 27.573 -22.365 1.00 66.94 113 PRO A C 1
ATOM 875 O O . PRO A 1 113 ? -58.315 27.796 -21.930 1.00 66.94 113 PRO A O 1
ATOM 878 N N . LYS A 1 114 ? -60.406 27.055 -21.587 1.00 67.19 114 LYS A N 1
ATOM 879 C CA . LYS A 1 114 ? -60.203 26.710 -20.165 1.00 67.19 114 LYS A CA 1
ATOM 880 C C . LYS A 1 114 ? -59.213 25.564 -19.979 1.00 67.19 114 LYS A C 1
ATOM 882 O O . LYS A 1 114 ? -58.370 25.643 -19.093 1.00 67.19 114 LYS A O 1
ATOM 887 N N . ASP A 1 115 ? -59.266 24.532 -20.816 1.00 70.44 115 ASP A N 1
ATOM 888 C CA . ASP A 1 115 ? -58.324 23.410 -20.746 1.00 70.44 115 ASP A CA 1
ATOM 889 C C . ASP A 1 115 ? -56.902 23.828 -21.146 1.00 70.44 115 ASP A C 1
ATOM 891 O O . ASP A 1 115 ? -55.925 23.373 -20.549 1.00 70.44 115 ASP A O 1
ATOM 895 N N . ILE A 1 116 ? -56.773 24.762 -22.092 1.00 69.62 116 ILE A N 1
ATOM 896 C CA . ILE A 1 116 ? -55.487 25.357 -22.478 1.00 69.62 116 ILE A CA 1
ATOM 897 C C . ILE A 1 116 ? -54.961 26.296 -21.384 1.00 69.62 116 ILE A C 1
ATOM 899 O O . ILE A 1 116 ? -53.767 26.267 -21.085 1.00 69.62 116 ILE A O 1
ATOM 903 N N . GLU A 1 117 ? -55.821 27.077 -20.724 1.00 71.69 117 GLU A N 1
ATOM 904 C CA . GLU A 1 117 ? -55.422 27.859 -19.546 1.00 71.69 117 GLU A CA 1
ATOM 905 C C . GLU A 1 117 ? -55.035 26.953 -18.366 1.00 71.69 117 GLU A C 1
ATOM 907 O O . GLU A 1 117 ? -54.055 27.228 -17.672 1.00 71.69 117 GLU A O 1
ATOM 912 N N . ASN A 1 118 ? -55.712 25.819 -18.180 1.00 76.31 118 ASN A N 1
ATOM 913 C CA . ASN A 1 118 ? -55.341 24.807 -17.189 1.00 76.31 118 ASN A CA 1
ATOM 914 C C . ASN A 1 118 ? -53.994 24.142 -17.525 1.00 76.31 118 ASN A C 1
ATOM 916 O O . ASN A 1 118 ? -53.162 23.933 -16.645 1.00 76.31 118 ASN A O 1
ATOM 920 N N . LEU A 1 119 ? -53.719 23.850 -18.798 1.00 75.19 119 LEU A N 1
ATOM 921 C CA . LEU A 1 119 ? -52.408 23.364 -19.240 1.00 75.19 119 LEU A CA 1
ATOM 922 C C . LEU A 1 119 ? -51.311 24.412 -19.033 1.00 75.19 119 LEU A C 1
ATOM 924 O O . LEU A 1 119 ? -50.222 24.073 -18.572 1.00 75.19 119 LEU A O 1
ATOM 928 N N . PHE A 1 120 ? -51.599 25.685 -19.308 1.00 73.75 120 PHE A N 1
ATOM 929 C CA . PHE A 1 120 ? -50.663 26.784 -19.088 1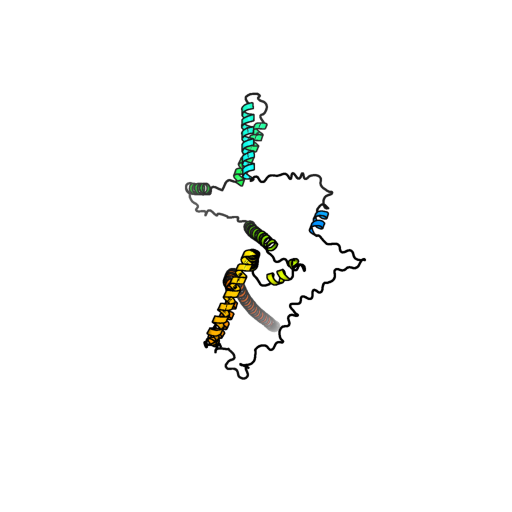.00 73.75 120 PHE A CA 1
ATOM 930 C C . PHE A 1 120 ? -50.374 27.000 -17.598 1.00 73.75 120 PHE A C 1
ATOM 932 O O . PHE A 1 120 ? -49.214 27.141 -17.214 1.00 73.75 120 PHE A O 1
ATOM 939 N N . THR A 1 121 ? -51.399 26.973 -16.741 1.00 74.81 121 THR A N 1
ATOM 940 C CA . THR A 1 121 ? -51.219 27.056 -15.283 1.00 74.81 121 THR A CA 1
ATOM 941 C C . THR A 1 121 ? -50.435 25.858 -14.756 1.00 74.81 121 THR A C 1
ATOM 943 O O . THR A 1 121 ? -49.494 26.051 -13.992 1.00 74.81 121 THR A O 1
ATOM 946 N N . ASN A 1 122 ? -50.712 24.639 -15.224 1.00 74.88 122 ASN A N 1
ATOM 947 C CA . ASN A 1 122 ? -49.957 23.446 -14.835 1.00 74.88 122 ASN A CA 1
ATOM 948 C C . ASN A 1 122 ? -48.492 23.483 -15.298 1.00 74.88 122 ASN A C 1
ATOM 950 O O . ASN A 1 122 ? -47.599 23.123 -14.531 1.00 74.88 122 ASN A O 1
ATOM 954 N N . LEU A 1 123 ? -48.214 23.965 -16.512 1.00 71.19 123 LEU A N 1
ATOM 955 C CA . LEU A 1 123 ? -46.843 24.151 -16.997 1.00 71.19 123 LEU A CA 1
ATOM 956 C C . LEU A 1 123 ? -46.113 25.278 -16.259 1.00 71.19 123 LEU A C 1
ATOM 958 O O . LEU A 1 123 ? -44.939 25.121 -15.927 1.00 71.19 123 LEU A O 1
ATOM 962 N N . SER A 1 124 ? -46.804 26.376 -15.942 1.00 69.94 124 SER A N 1
ATOM 963 C CA . SER A 1 124 ? -46.253 27.459 -15.123 1.00 69.94 124 SER A CA 1
ATOM 964 C C . SER A 1 124 ? -45.942 26.980 -13.704 1.00 69.94 124 SER A C 1
ATOM 966 O O . SER A 1 124 ? -44.881 27.297 -13.174 1.00 69.94 124 SER A O 1
ATOM 968 N N . ASN A 1 125 ? -46.816 26.163 -13.114 1.00 69.50 125 ASN A N 1
ATOM 969 C CA . ASN A 1 125 ? -46.593 25.549 -11.808 1.00 69.50 125 ASN A CA 1
ATOM 970 C C . ASN A 1 125 ? -45.408 24.572 -11.842 1.00 69.50 125 ASN A C 1
ATOM 972 O O . ASN A 1 125 ? -44.577 24.593 -10.938 1.00 69.50 125 ASN A O 1
ATOM 976 N N . LEU A 1 126 ? -45.268 23.756 -12.894 1.00 65.00 126 LEU A N 1
ATOM 977 C CA . LEU A 1 126 ? -44.097 22.885 -13.062 1.00 65.00 126 LEU A CA 1
ATOM 978 C C . LEU A 1 126 ? -42.799 23.679 -13.227 1.00 65.00 126 LEU A C 1
ATOM 980 O O . LEU A 1 126 ? -41.775 23.301 -12.660 1.00 65.00 126 LEU A O 1
ATOM 984 N N . HIS A 1 127 ? -42.826 24.794 -13.955 1.00 64.38 127 HIS A N 1
ATOM 985 C CA . HIS A 1 127 ? -41.666 25.673 -14.054 1.00 64.38 127 HIS A CA 1
ATOM 986 C C . HIS A 1 127 ? -41.321 26.335 -12.724 1.00 64.38 127 HIS A C 1
ATOM 988 O O . HIS A 1 127 ? -40.148 26.421 -12.369 1.00 64.38 127 HIS A O 1
ATOM 994 N N . ASP A 1 128 ? -42.326 26.764 -11.968 1.00 61.19 128 ASP A N 1
ATOM 995 C CA . ASP A 1 128 ? -42.124 27.319 -10.637 1.00 61.19 128 ASP A CA 1
ATOM 996 C C . ASP A 1 128 ? -41.519 26.287 -9.678 1.00 61.19 128 ASP A C 1
ATOM 998 O O . ASP A 1 128 ? -40.597 26.618 -8.941 1.00 61.19 128 ASP A O 1
ATOM 1002 N N . VAL A 1 129 ? -41.946 25.025 -9.732 1.00 62.25 129 VAL A N 1
ATOM 1003 C CA . VAL A 1 129 ? -41.399 23.960 -8.875 1.00 62.25 129 VAL A CA 1
ATOM 1004 C C . VAL A 1 129 ? -39.990 23.530 -9.301 1.00 62.25 129 VAL A C 1
ATOM 1006 O O . VAL A 1 129 ? -39.151 23.257 -8.444 1.00 62.25 129 VAL A O 1
ATOM 1009 N N . CYS A 1 130 ? -39.699 23.471 -10.603 1.00 56.25 130 CYS A N 1
ATOM 1010 C CA . CYS A 1 130 ? -38.402 22.996 -11.096 1.00 56.25 130 CYS A CA 1
ATOM 1011 C C . CYS A 1 130 ? -37.332 24.091 -11.230 1.00 56.25 130 CYS A C 1
ATOM 1013 O O . CYS A 1 130 ? -36.146 23.766 -11.186 1.00 56.25 130 CYS A O 1
ATOM 1015 N N . PHE A 1 131 ? -37.711 25.361 -11.415 1.00 55.25 131 PHE A N 1
ATOM 1016 C CA . PHE A 1 131 ? -36.774 26.415 -11.830 1.00 55.25 131 PHE A CA 1
ATOM 1017 C C . PHE A 1 131 ? -36.850 27.726 -11.038 1.00 55.25 131 PHE A C 1
ATOM 1019 O O . PHE A 1 131 ? -35.931 28.540 -11.184 1.00 55.25 131 PHE A O 1
ATOM 1026 N N . LYS A 1 132 ? -37.845 27.959 -10.159 1.00 56.97 132 LYS A N 1
ATOM 1027 C CA . LYS A 1 132 ? -37.704 29.050 -9.177 1.00 56.97 132 LYS A CA 1
ATOM 1028 C C . LYS A 1 132 ? -36.646 28.650 -8.157 1.00 56.97 132 LYS A C 1
ATOM 1030 O O . LYS A 1 132 ? -36.896 27.930 -7.195 1.00 56.97 132 LYS A O 1
ATOM 1035 N N . LYS A 1 133 ? -35.445 29.188 -8.348 1.00 50.28 133 LYS A N 1
ATOM 1036 C CA . LYS A 1 133 ? -34.497 29.416 -7.260 1.00 50.28 133 LYS A CA 1
ATOM 1037 C C . LYS A 1 133 ? -35.264 30.178 -6.173 1.00 50.28 133 LYS A C 1
ATOM 1039 O O . LYS A 1 133 ? -35.716 31.287 -6.438 1.00 50.28 133 LYS A O 1
ATOM 1044 N N . LEU A 1 134 ? -35.489 29.559 -5.011 1.00 49.81 134 LEU A N 1
ATOM 1045 C CA . LEU A 1 134 ? -36.145 30.204 -3.870 1.00 49.81 134 LEU A CA 1
ATOM 1046 C C . LEU A 1 134 ? -35.470 31.565 -3.624 1.00 49.81 134 LEU A C 1
ATOM 1048 O O . LEU A 1 134 ? -34.295 31.612 -3.256 1.00 49.81 134 LEU A O 1
ATOM 1052 N N . ASP A 1 135 ? -36.194 32.662 -3.853 1.00 51.66 135 ASP A N 1
ATOM 1053 C CA . ASP A 1 135 ? -35.721 34.013 -3.556 1.00 51.66 135 ASP A CA 1
ATOM 1054 C C . ASP A 1 135 ? -35.704 34.187 -2.033 1.00 51.66 135 ASP A C 1
ATOM 1056 O O . ASP A 1 135 ? -36.665 34.639 -1.407 1.00 51.66 135 ASP A O 1
ATOM 1060 N N . THR A 1 136 ? -34.576 33.837 -1.415 1.00 57.22 136 THR A N 1
ATOM 1061 C CA . THR A 1 136 ? -34.320 34.020 0.023 1.00 57.22 136 THR A CA 1
ATOM 1062 C C . THR A 1 136 ? -34.514 35.475 0.475 1.00 57.22 136 THR A C 1
ATOM 1064 O O . THR A 1 136 ? -34.750 35.731 1.652 1.00 57.22 136 THR A O 1
ATOM 1067 N N . SER A 1 137 ? -34.499 36.439 -0.455 1.00 57.56 137 SER A N 1
ATOM 1068 C CA . SER A 1 137 ? -34.757 37.860 -0.196 1.00 57.56 137 SER A CA 1
ATOM 1069 C C . SER A 1 137 ? -36.207 38.182 0.201 1.00 57.56 137 SER A C 1
ATOM 1071 O O . SER A 1 137 ? -36.418 39.129 0.961 1.00 57.56 137 SER A O 1
ATOM 1073 N N . GLN A 1 138 ? -37.205 37.429 -0.280 1.00 60.72 138 GLN A N 1
ATOM 1074 C CA . GLN A 1 138 ? -38.615 37.691 0.054 1.00 60.72 138 GLN A CA 1
ATOM 1075 C C . GLN A 1 138 ? -38.978 37.139 1.437 1.00 60.72 138 GLN A C 1
ATOM 1077 O O . GLN A 1 138 ? -39.522 37.880 2.250 1.00 60.72 138 GLN A O 1
ATOM 1082 N N . LEU A 1 139 ? -38.532 35.921 1.767 1.00 56.47 139 LEU A N 1
ATOM 1083 C CA . LEU A 1 139 ? -38.692 35.343 3.109 1.00 56.47 139 LEU A CA 1
ATOM 1084 C C . LEU A 1 139 ? -38.053 36.215 4.204 1.00 56.47 139 LEU A C 1
ATOM 1086 O O . LEU A 1 139 ? -38.651 36.420 5.255 1.00 56.47 139 LEU A O 1
ATOM 1090 N N . VAL A 1 140 ? -36.878 36.804 3.948 1.00 59.69 140 VAL A N 1
ATOM 1091 C CA . VAL A 1 140 ? -36.230 37.735 4.894 1.00 59.69 140 VAL A CA 1
ATOM 1092 C C . VAL A 1 140 ? -37.036 39.029 5.074 1.00 59.69 140 VAL A C 1
ATOM 1094 O O . VAL A 1 140 ? -37.093 39.571 6.179 1.00 59.69 140 VAL A O 1
ATOM 1097 N N . LYS A 1 141 ? -37.699 39.525 4.021 1.00 60.16 141 LYS A N 1
ATOM 1098 C CA . LYS A 1 141 ? -38.576 40.705 4.116 1.00 60.16 141 LYS A CA 1
ATOM 1099 C C . LYS A 1 141 ? -39.876 40.407 4.859 1.00 60.16 141 LYS A C 1
ATOM 1101 O O . LYS A 1 141 ? -40.349 41.281 5.583 1.00 60.16 141 LYS A O 1
ATOM 1106 N N . ASP A 1 142 ? -40.416 39.202 4.728 1.00 56.38 142 ASP A N 1
ATOM 1107 C CA . ASP A 1 142 ? -41.633 38.798 5.434 1.00 56.38 142 ASP A CA 1
ATOM 1108 C C . ASP A 1 142 ? -41.366 38.562 6.930 1.00 56.38 142 ASP A C 1
ATOM 1110 O O . ASP A 1 142 ? -42.149 39.011 7.764 1.00 56.38 142 ASP A O 1
ATOM 1114 N N . ILE A 1 143 ? -40.199 38.016 7.300 1.00 58.41 143 ILE A N 1
ATOM 1115 C CA . ILE A 1 143 ? -39.749 37.936 8.706 1.00 58.41 143 ILE A CA 1
ATOM 1116 C C . ILE A 1 143 ? -39.562 39.340 9.304 1.00 58.41 143 ILE A C 1
ATOM 1118 O O . ILE A 1 143 ? -39.984 39.597 10.429 1.00 58.41 143 ILE A O 1
ATOM 1122 N N . GLY A 1 144 ? -38.991 40.279 8.540 1.00 53.69 144 GLY A N 1
ATOM 1123 C CA . GLY A 1 144 ? -38.831 41.671 8.977 1.00 53.69 144 GLY A CA 1
ATOM 1124 C C . GLY A 1 144 ? -40.153 42.428 9.164 1.00 53.69 144 GLY A C 1
ATOM 1125 O O . GLY A 1 144 ? -40.197 43.388 9.930 1.00 53.69 144 GLY A O 1
ATOM 1126 N N . ARG A 1 145 ? -41.234 42.002 8.497 1.00 52.44 145 ARG A N 1
ATOM 1127 C CA . ARG A 1 145 ? -42.577 42.589 8.646 1.00 52.44 145 ARG A CA 1
ATOM 1128 C C . ARG A 1 145 ? -43.345 42.022 9.837 1.00 52.44 145 ARG A C 1
ATOM 1130 O O . ARG A 1 145 ? -44.055 42.776 10.492 1.00 52.44 145 ARG A O 1
ATOM 1137 N N . VAL A 1 146 ? -43.158 40.743 10.171 1.00 50.53 146 VAL A N 1
ATOM 1138 C CA . VAL A 1 146 ? -43.795 40.122 11.349 1.00 50.53 146 VAL A CA 1
ATOM 1139 C C . VAL A 1 146 ? -43.274 40.715 12.670 1.00 50.53 146 VAL A C 1
ATOM 1141 O O . VAL A 1 146 ? -44.007 40.747 13.652 1.00 50.53 146 VAL A O 1
ATOM 1144 N N . SER A 1 147 ? -42.057 41.274 12.705 1.00 51.03 147 SER A N 1
ATOM 1145 C CA . SER A 1 147 ? -41.514 41.929 13.909 1.00 51.03 147 SER A CA 1
ATOM 1146 C C . SER A 1 147 ? -42.125 43.295 14.261 1.00 51.03 147 SER A C 1
ATOM 1148 O O . SER A 1 147 ? -41.816 43.810 15.334 1.00 51.03 147 SER A O 1
ATOM 1150 N N . LEU A 1 148 ? -42.947 43.910 13.402 1.00 49.34 148 LEU A N 1
ATOM 1151 C CA . LEU A 1 148 ? -43.492 45.256 13.656 1.00 49.34 148 LEU A CA 1
ATOM 1152 C C . LEU A 1 148 ? -44.937 45.268 14.170 1.00 49.34 148 LEU A C 1
ATOM 1154 O O . LEU A 1 148 ? -45.321 46.245 14.805 1.00 49.34 148 LEU A O 1
ATOM 1158 N N . ASP A 1 149 ? -45.685 44.175 14.005 1.00 46.41 149 ASP A N 1
ATOM 1159 C CA . ASP A 1 149 ? -47.095 44.093 14.391 1.00 46.41 149 ASP A CA 1
ATOM 1160 C C . ASP A 1 149 ? -47.376 42.839 15.238 1.00 46.41 149 ASP A C 1
ATOM 1162 O O . ASP A 1 149 ? -48.026 41.906 14.776 1.00 46.41 149 ASP A O 1
ATOM 1166 N N . ASN A 1 150 ? -46.883 42.787 16.484 1.00 43.69 150 ASN A N 1
ATOM 1167 C CA . ASN A 1 150 ? -47.694 42.304 17.612 1.00 43.69 150 ASN A CA 1
ATOM 1168 C C . ASN A 1 150 ? -46.998 42.436 18.973 1.00 43.69 150 ASN A C 1
ATOM 1170 O O . ASN A 1 150 ? -45.834 42.109 19.187 1.00 43.69 150 ASN A O 1
ATOM 1174 N N . THR A 1 151 ? -47.795 42.913 19.917 1.00 46.19 151 THR A N 1
ATOM 1175 C CA . THR A 1 151 ? -47.529 43.079 21.338 1.00 46.19 151 THR A CA 1
ATOM 1176 C C . THR A 1 151 ? -47.169 41.763 22.033 1.00 46.19 151 THR A C 1
ATOM 1178 O O . THR A 1 151 ? -47.954 40.823 22.001 1.00 46.19 151 THR A O 1
ATOM 1181 N N . GLY A 1 152 ? -46.036 41.757 22.743 1.00 48.75 152 GLY A N 1
ATOM 1182 C CA . GLY A 1 152 ? -45.799 40.965 23.954 1.00 48.75 152 GLY A CA 1
ATOM 1183 C C . GLY A 1 152 ? -45.958 39.448 23.847 1.00 48.75 152 GLY A C 1
ATOM 1184 O O . GLY A 1 152 ? -46.938 38.926 24.354 1.00 48.75 152 GLY A O 1
ATOM 1185 N N . ASN A 1 153 ? -44.966 38.764 23.271 1.00 48.38 153 ASN A N 1
ATOM 1186 C CA . ASN A 1 153 ? -44.435 37.466 23.718 1.00 48.38 153 ASN A CA 1
ATOM 1187 C C . ASN A 1 153 ? -43.201 37.145 22.857 1.00 48.38 153 ASN A C 1
ATOM 1189 O O . ASN A 1 153 ? -43.321 36.892 21.663 1.00 48.38 153 ASN A O 1
ATOM 1193 N N . ASN A 1 154 ? -42.005 37.197 23.453 1.00 57.19 154 ASN A N 1
ATOM 1194 C CA . ASN A 1 154 ? -40.750 36.789 22.812 1.00 57.19 154 ASN A CA 1
ATOM 1195 C C . ASN A 1 154 ? -40.696 35.255 22.717 1.00 57.19 154 ASN A C 1
ATOM 1197 O O . ASN A 1 154 ? -39.935 34.615 23.444 1.00 57.19 154 ASN A O 1
ATOM 1201 N N . GLU A 1 155 ? -41.519 34.652 21.863 1.00 65.19 155 GLU A N 1
ATOM 1202 C CA . GLU A 1 155 ? -41.333 33.250 21.496 1.00 65.19 155 GLU A CA 1
ATOM 1203 C C . GLU A 1 155 ? -40.216 33.163 20.444 1.00 65.19 155 GLU A C 1
ATOM 1205 O O . GLU A 1 155 ? -40.281 33.847 19.416 1.00 65.19 155 GLU A O 1
ATOM 1210 N N . PRO A 1 156 ? -39.143 32.391 20.699 1.00 67.75 156 PRO A N 1
ATOM 1211 C CA . PRO A 1 156 ? -38.059 32.243 19.743 1.00 67.75 156 PRO A CA 1
ATOM 1212 C C . PRO A 1 156 ? -38.602 31.579 18.478 1.00 67.75 156 PRO A C 1
ATOM 1214 O O . PRO A 1 156 ? -39.241 30.533 18.544 1.00 67.75 156 PRO A O 1
ATOM 1217 N N . ILE A 1 157 ? -38.337 32.177 17.317 1.00 78.50 157 ILE A N 1
ATOM 1218 C CA . ILE A 1 157 ? -38.657 31.575 16.021 1.00 78.50 157 ILE A CA 1
ATOM 1219 C C . ILE A 1 157 ? -37.789 30.317 15.878 1.00 78.50 157 ILE A C 1
ATOM 1221 O O . ILE A 1 157 ? -36.592 30.409 15.604 1.00 78.50 157 ILE A O 1
ATOM 1225 N N . ILE A 1 158 ? -38.379 29.142 16.107 1.00 75.38 158 ILE A N 1
ATOM 1226 C CA . ILE A 1 158 ? -37.701 27.853 15.953 1.00 75.38 158 ILE A CA 1
ATOM 1227 C C . ILE A 1 158 ? -37.720 27.490 14.468 1.00 75.38 158 ILE A C 1
ATOM 1229 O O . ILE A 1 158 ? -38.764 27.180 13.900 1.00 75.38 158 ILE A O 1
ATOM 1233 N N . TYR A 1 159 ? -36.550 27.538 13.834 1.00 77.62 159 TYR A N 1
ATOM 1234 C CA . TYR A 1 159 ? -36.344 26.981 12.501 1.00 77.62 159 TYR A CA 1
ATOM 1235 C C . TYR A 1 159 ? -35.983 25.500 12.617 1.00 77.62 159 TYR A C 1
ATOM 1237 O O . TYR A 1 159 ? -34.878 25.155 13.033 1.00 77.62 159 TYR A O 1
ATOM 1245 N N . GLU A 1 160 ? -36.900 24.624 12.214 1.00 79.44 160 GLU A N 1
ATOM 1246 C CA . GLU A 1 160 ? -36.631 23.192 12.088 1.00 79.44 160 GLU A CA 1
ATOM 1247 C C . GLU A 1 160 ? -36.115 22.885 10.677 1.00 79.44 160 GLU A C 1
ATOM 1249 O O . GLU A 1 160 ? -36.861 22.880 9.695 1.00 79.44 160 GLU A O 1
ATOM 1254 N N . LEU A 1 161 ? -34.803 22.661 10.564 1.00 79.12 161 LEU A N 1
ATOM 1255 C CA . LEU A 1 161 ? -34.161 22.255 9.317 1.00 79.12 161 LEU A CA 1
ATOM 1256 C C . LEU A 1 161 ? -34.273 20.735 9.144 1.00 79.12 161 LEU A C 1
ATOM 1258 O O . LEU A 1 161 ? -33.554 19.970 9.784 1.00 79.12 161 LEU A O 1
ATOM 1262 N N . TYR A 1 162 ? -35.134 20.295 8.230 1.00 74.06 162 TYR A N 1
ATOM 1263 C CA . TYR A 1 162 ? -35.237 18.889 7.836 1.00 74.06 162 TYR A CA 1
ATOM 1264 C C . TYR A 1 162 ? -34.255 18.579 6.697 1.00 74.06 162 TYR A C 1
ATOM 1266 O O . TYR A 1 162 ? -34.601 18.683 5.518 1.00 74.06 162 TYR A O 1
ATOM 1274 N N . GLN A 1 163 ? -33.025 18.182 7.031 1.00 68.62 163 GLN A N 1
ATOM 1275 C CA . GLN A 1 163 ? -32.082 17.634 6.052 1.00 68.62 163 GLN A CA 1
ATOM 1276 C C . GLN A 1 163 ? -32.239 16.111 5.984 1.00 68.62 163 GLN A C 1
ATOM 1278 O O . GLN A 1 163 ? -32.183 15.435 7.006 1.00 68.62 163 GLN A O 1
ATOM 1283 N N . LYS A 1 164 ? -32.447 15.560 4.780 1.00 76.38 164 LYS A N 1
ATOM 1284 C CA . LYS A 1 164 ? -32.384 14.108 4.545 1.00 76.38 164 LYS A CA 1
ATOM 1285 C C . LYS A 1 164 ? -30.916 13.734 4.287 1.00 76.38 164 LYS A C 1
ATOM 1287 O O . LYS A 1 164 ? -30.453 14.035 3.185 1.00 76.38 164 LYS A O 1
ATOM 1292 N N . PRO A 1 165 ? -30.195 13.136 5.253 1.00 69.88 165 PRO A N 1
ATOM 1293 C CA . PRO A 1 165 ? -28.753 12.888 5.139 1.00 69.88 165 PRO A CA 1
ATOM 1294 C C . PRO A 1 165 ? -28.408 11.976 3.952 1.00 69.88 165 PRO A C 1
ATOM 1296 O O . PRO A 1 165 ? -27.453 12.246 3.231 1.00 69.88 165 PRO A O 1
ATOM 1299 N N . ASP A 1 166 ? -29.269 11.000 3.658 1.00 73.06 166 ASP A N 1
ATOM 1300 C CA . ASP A 1 166 ? -29.052 9.996 2.611 1.00 73.06 166 ASP A CA 1
ATOM 1301 C C . ASP A 1 166 ? -28.880 10.596 1.210 1.00 73.06 166 ASP A C 1
ATOM 1303 O O . ASP A 1 166 ? -28.183 10.043 0.366 1.00 73.06 166 ASP A O 1
ATOM 1307 N N . LYS A 1 167 ? -29.519 11.739 0.923 1.00 80.38 167 LYS A N 1
ATOM 1308 C CA . LYS A 1 167 ? -29.441 12.340 -0.416 1.00 80.38 167 LYS A CA 1
ATOM 1309 C C . LYS A 1 167 ? -28.051 12.882 -0.724 1.00 80.38 167 LYS A C 1
ATOM 1311 O O . LYS A 1 167 ? -27.617 12.771 -1.864 1.00 80.38 167 LYS A O 1
ATOM 1316 N N . GLU A 1 168 ? -27.387 13.468 0.266 1.00 81.00 168 GLU A N 1
ATOM 1317 C CA . GLU A 1 168 ? -26.053 14.041 0.080 1.00 81.00 168 GLU A CA 1
ATOM 1318 C C . GLU A 1 168 ? -25.014 12.929 -0.092 1.00 81.00 168 GLU A C 1
ATOM 1320 O O . GLU A 1 168 ? -24.207 12.968 -1.015 1.00 81.00 168 GLU A O 1
ATOM 1325 N N . GLU A 1 169 ? -25.109 11.876 0.722 1.00 87.00 169 GLU A N 1
ATOM 1326 C CA . GLU A 1 169 ? -24.236 10.705 0.617 1.00 87.00 169 GLU A CA 1
ATOM 1327 C C . GLU A 1 169 ? -24.383 10.001 -0.741 1.00 87.00 169 GLU A C 1
ATOM 1329 O O . GLU A 1 169 ? -23.388 9.660 -1.379 1.00 87.00 169 GLU A O 1
ATOM 1334 N N . ILE A 1 170 ? -25.616 9.854 -1.241 1.00 86.25 170 ILE A N 1
ATOM 1335 C CA . ILE A 1 170 ? -25.873 9.288 -2.573 1.00 86.25 170 ILE A CA 1
ATOM 1336 C C . ILE A 1 170 ? -25.267 10.164 -3.682 1.00 86.25 170 ILE A C 1
ATOM 1338 O O . ILE A 1 170 ? -24.758 9.626 -4.668 1.00 86.25 170 ILE A O 1
ATOM 1342 N N . LEU A 1 171 ? -25.307 11.495 -3.552 1.00 87.44 171 LEU A N 1
ATOM 1343 C CA . LEU A 1 171 ? -24.711 12.407 -4.535 1.00 87.44 171 LEU A CA 1
ATOM 1344 C C . LEU A 1 171 ? -23.178 12.326 -4.538 1.00 87.44 171 LEU A C 1
ATOM 1346 O O . LEU A 1 171 ? -22.579 12.247 -5.615 1.00 87.44 171 LEU A O 1
ATOM 1350 N N . GLU A 1 172 ? -22.548 12.281 -3.364 1.00 88.62 172 GLU A N 1
ATOM 1351 C CA . GLU A 1 172 ? -21.097 12.096 -3.241 1.00 88.62 172 GLU A CA 1
ATOM 1352 C C . GLU A 1 172 ? -20.657 10.724 -3.778 1.00 88.62 172 GLU A C 1
ATOM 1354 O O . GLU A 1 172 ? -19.712 10.631 -4.568 1.00 88.62 172 GLU A O 1
ATOM 1359 N N . LEU A 1 173 ? -21.402 9.658 -3.471 1.00 90.50 173 LEU A N 1
ATOM 1360 C CA . LEU A 1 173 ? -21.136 8.321 -4.003 1.00 90.50 173 LEU A CA 1
ATOM 1361 C C . LEU A 1 173 ? -21.299 8.264 -5.530 1.00 90.50 173 LEU A C 1
ATOM 1363 O O . LEU A 1 173 ? -20.487 7.644 -6.220 1.00 90.50 173 LEU A O 1
ATOM 1367 N N . ALA A 1 174 ? -22.305 8.945 -6.088 1.00 88.69 174 ALA A N 1
ATOM 1368 C CA . ALA A 1 174 ? -22.484 9.047 -7.535 1.00 88.69 174 ALA A CA 1
ATOM 1369 C C . ALA A 1 174 ? -21.301 9.767 -8.207 1.00 88.69 174 ALA A C 1
ATOM 1371 O O . ALA A 1 174 ? -20.859 9.364 -9.288 1.00 88.69 174 ALA A O 1
ATOM 1372 N N . ARG A 1 175 ? -20.750 10.802 -7.560 1.00 93.94 175 ARG A N 1
ATOM 1373 C CA . ARG A 1 175 ? -19.557 11.511 -8.039 1.00 93.94 175 ARG A CA 1
ATOM 1374 C C . ARG A 1 175 ? -18.315 10.618 -8.019 1.00 93.94 175 ARG A C 1
ATOM 1376 O O . ARG A 1 175 ? -17.579 10.604 -9.008 1.00 93.94 175 ARG A O 1
ATOM 1383 N N . ILE A 1 176 ? -18.097 9.863 -6.941 1.00 94.12 176 ILE A N 1
ATOM 1384 C CA . ILE A 1 176 ? -16.996 8.890 -6.837 1.00 94.12 176 ILE A CA 1
ATOM 1385 C C . ILE A 1 176 ? -17.135 7.814 -7.921 1.00 94.12 176 ILE A C 1
ATOM 1387 O O . ILE A 1 176 ? -16.181 7.563 -8.652 1.00 94.12 176 ILE A O 1
ATOM 1391 N N . ASN A 1 177 ? -18.336 7.267 -8.123 1.00 92.44 177 ASN A N 1
ATOM 1392 C CA . ASN A 1 177 ? -18.595 6.263 -9.157 1.00 92.44 177 ASN A CA 1
ATOM 1393 C C . ASN A 1 177 ? -18.279 6.791 -10.570 1.00 92.44 177 ASN A C 1
ATOM 1395 O O . ASN A 1 177 ? -17.664 6.098 -11.378 1.00 92.44 177 ASN A O 1
ATOM 1399 N N . ALA A 1 178 ? -18.623 8.047 -10.873 1.00 93.62 178 ALA A N 1
ATOM 1400 C CA . ALA A 1 178 ? -18.265 8.662 -12.152 1.00 93.62 178 ALA A CA 1
ATOM 1401 C C . ALA A 1 178 ? -16.738 8.762 -12.355 1.00 93.62 178 ALA A C 1
ATOM 1403 O O . ALA A 1 178 ? -16.246 8.557 -13.472 1.00 93.62 178 ALA A O 1
ATOM 1404 N N . LEU A 1 179 ? -15.980 9.053 -11.288 1.00 94.62 179 LEU A N 1
ATOM 1405 C CA . LEU A 1 179 ? -14.514 9.057 -11.320 1.00 94.62 179 LEU A CA 1
ATOM 1406 C C . LEU A 1 179 ? -13.947 7.643 -11.488 1.00 94.62 179 LEU A C 1
ATOM 1408 O O . LEU A 1 179 ? -13.078 7.457 -12.337 1.00 94.62 179 LEU A O 1
ATOM 1412 N N . GLU A 1 180 ? -14.474 6.648 -10.775 1.00 91.62 180 GLU A N 1
ATOM 1413 C CA . GLU A 1 180 ? -14.086 5.239 -10.923 1.00 91.62 180 GLU A CA 1
ATOM 1414 C C . GLU A 1 180 ? -14.355 4.715 -12.334 1.00 91.62 180 GLU A C 1
ATOM 1416 O O . GLU A 1 180 ? -13.493 4.082 -12.935 1.00 91.62 180 GLU A O 1
ATOM 1421 N N . GLN A 1 181 ? -15.509 5.026 -12.929 1.00 92.12 181 GLN A N 1
ATOM 1422 C CA . GLN A 1 181 ? -15.801 4.646 -14.313 1.00 92.12 181 GLN A CA 1
ATOM 1423 C C . GLN A 1 181 ? -14.812 5.271 -15.298 1.00 92.12 181 GLN A C 1
ATOM 1425 O O . GLN A 1 181 ? -14.412 4.633 -16.274 1.00 92.12 181 GLN A O 1
ATOM 1430 N N . ARG A 1 182 ? -14.421 6.530 -15.073 1.00 93.56 182 ARG A N 1
ATOM 1431 C CA . ARG A 1 182 ? -13.415 7.197 -15.903 1.00 93.56 182 ARG A CA 1
ATOM 1432 C C . ARG A 1 182 ? -12.032 6.579 -15.698 1.00 93.56 182 ARG A C 1
ATOM 1434 O O . ARG A 1 182 ? -11.335 6.376 -16.688 1.00 93.56 182 ARG A O 1
ATOM 1441 N N . MET A 1 183 ? -11.661 6.251 -14.463 1.00 91.69 183 MET A N 1
ATOM 1442 C CA . MET A 1 183 ? -10.413 5.557 -14.139 1.00 91.69 183 MET A CA 1
ATOM 1443 C C . MET A 1 183 ? -10.379 4.175 -14.794 1.00 91.69 183 MET A C 1
ATOM 1445 O O . MET A 1 183 ? -9.455 3.898 -15.543 1.00 91.69 183 MET A O 1
ATOM 1449 N N . LYS A 1 184 ? -11.454 3.392 -14.683 1.00 89.31 184 LYS A N 1
ATOM 1450 C CA . LYS A 1 184 ? -11.621 2.099 -15.357 1.00 89.31 184 LYS A CA 1
ATOM 1451 C C . LYS A 1 184 ? -11.506 2.197 -16.879 1.00 89.31 184 LYS A C 1
ATOM 1453 O O . LYS A 1 184 ? -10.953 1.307 -17.516 1.00 89.31 184 LYS A O 1
ATOM 1458 N N . LYS A 1 185 ? -12.021 3.268 -17.496 1.00 89.00 185 LYS A N 1
ATOM 1459 C CA . LYS A 1 185 ? -11.818 3.515 -18.936 1.00 89.00 185 LYS A CA 1
ATOM 1460 C C . LYS A 1 185 ? -10.343 3.757 -19.252 1.00 89.00 185 LYS A C 1
ATOM 1462 O O . LYS A 1 185 ? -9.846 3.180 -20.210 1.00 89.00 185 LYS A O 1
ATOM 1467 N N . ILE A 1 186 ? -9.656 4.572 -18.448 1.00 86.56 186 ILE A N 1
ATOM 1468 C CA . ILE A 1 186 ? -8.218 4.833 -18.607 1.00 86.56 186 ILE A CA 1
ATOM 1469 C C . ILE A 1 186 ? -7.423 3.533 -18.423 1.00 86.56 186 ILE A C 1
ATOM 1471 O O . ILE A 1 186 ? -6.600 3.212 -19.273 1.00 86.56 186 ILE A O 1
ATOM 1475 N N . GLU A 1 187 ? -7.730 2.741 -17.399 1.00 83.62 187 GLU A N 1
ATOM 1476 C CA . GLU A 1 187 ? -7.138 1.423 -17.156 1.00 83.62 187 GLU A CA 1
ATOM 1477 C C . GLU A 1 187 ? -7.423 0.442 -18.291 1.00 83.62 187 GLU A C 1
ATOM 1479 O O . GLU A 1 187 ? -6.525 -0.259 -18.719 1.00 83.62 187 GLU A O 1
ATOM 1484 N N . SER A 1 188 ? -8.624 0.420 -18.866 1.00 83.25 188 SER A N 1
ATOM 1485 C CA . SER A 1 188 ? -8.902 -0.448 -20.017 1.00 83.25 188 SER A CA 1
ATOM 1486 C C . SER A 1 188 ? -8.120 -0.039 -21.270 1.00 83.25 188 SER A C 1
ATOM 1488 O O . SER A 1 188 ? -7.858 -0.891 -22.118 1.00 83.25 188 SER A O 1
ATOM 1490 N N . THR A 1 189 ? -7.798 1.250 -21.426 1.00 80.25 189 THR A N 1
ATOM 1491 C CA . THR A 1 189 ? -7.049 1.763 -22.587 1.00 80.25 189 THR A CA 1
ATOM 1492 C C . THR A 1 189 ? -5.534 1.698 -22.420 1.00 80.25 189 THR A C 1
ATOM 1494 O O . THR A 1 189 ? -4.831 1.519 -23.409 1.00 80.25 189 THR A O 1
ATOM 1497 N N . LEU A 1 190 ? -5.035 1.888 -21.196 1.00 73.19 190 LEU A N 1
ATOM 1498 C CA . LEU A 1 190 ? -3.609 2.014 -20.884 1.00 73.19 190 LEU A CA 1
ATOM 1499 C C . LEU A 1 190 ? -3.069 0.808 -20.118 1.00 73.19 190 LEU A C 1
ATOM 1501 O O . LEU A 1 190 ? -1.867 0.556 -20.137 1.00 73.19 190 LEU A O 1
ATOM 1505 N N . GLY A 1 191 ? -3.945 0.090 -19.421 1.00 62.50 191 GLY A N 1
ATOM 1506 C CA . GLY A 1 191 ? -3.602 -1.107 -18.683 1.00 62.50 191 GLY A CA 1
ATOM 1507 C C . GLY A 1 191 ? -2.866 -2.058 -19.603 1.00 62.50 191 GLY A C 1
ATOM 1508 O O . GLY A 1 191 ? -3.336 -2.395 -20.693 1.00 62.50 191 GLY A O 1
ATOM 1509 N N . LEU A 1 192 ? -1.686 -2.468 -19.149 1.00 63.06 192 LEU A N 1
ATOM 1510 C CA . LEU A 1 192 ? -0.979 -3.628 -19.658 1.00 63.06 192 LEU A CA 1
ATOM 1511 C C . LEU A 1 192 ? -1.870 -4.821 -19.328 1.00 63.06 192 LEU A C 1
ATOM 1513 O O . LEU A 1 192 ? -1.708 -5.473 -18.299 1.00 63.06 192 LEU A O 1
ATOM 1517 N N . ASN A 1 193 ? -2.904 -5.024 -20.141 1.00 51.00 193 ASN A N 1
ATOM 1518 C CA . ASN A 1 193 ? -3.793 -6.152 -19.990 1.00 51.00 193 ASN A CA 1
ATOM 1519 C C . ASN A 1 193 ? -2.887 -7.380 -19.990 1.00 51.00 193 ASN A C 1
ATOM 1521 O O . ASN A 1 193 ? -2.035 -7.526 -20.866 1.00 51.00 193 ASN A O 1
ATOM 1525 N N . GLU A 1 194 ? -3.066 -8.267 -19.018 1.00 53.41 194 GLU A N 1
ATOM 1526 C CA . GLU A 1 194 ? -2.357 -9.549 -18.927 1.00 53.41 194 GLU A CA 1
ATOM 1527 C C . GLU A 1 194 ? -2.439 -10.359 -20.240 1.00 53.41 194 GLU A C 1
ATOM 1529 O O . GLU A 1 194 ? -1.632 -11.249 -20.494 1.00 53.41 194 GLU A O 1
ATOM 1534 N N . THR A 1 195 ? -3.377 -9.980 -21.114 1.00 48.38 195 THR A N 1
ATOM 1535 C CA . THR A 1 195 ? -3.587 -10.452 -22.480 1.00 48.38 195 THR A CA 1
ATOM 1536 C C . THR A 1 195 ? -2.558 -9.965 -23.511 1.00 48.38 195 THR A C 1
ATOM 1538 O O . THR A 1 195 ? -2.557 -10.489 -24.610 1.00 48.38 195 THR A O 1
ATOM 1541 N N . ILE A 1 196 ? -1.669 -9.007 -23.208 1.00 48.81 196 ILE A N 1
ATOM 1542 C CA . ILE A 1 196 ? -0.511 -8.652 -24.065 1.00 48.81 196 ILE A CA 1
ATOM 1543 C C . ILE A 1 196 ? 0.740 -9.457 -23.657 1.00 48.81 196 ILE A C 1
ATOM 1545 O O . ILE A 1 196 ? 1.814 -9.295 -24.227 1.00 48.81 196 ILE A O 1
ATOM 1549 N N . LYS A 1 197 ? 0.596 -10.467 -22.786 1.00 51.59 197 LYS A N 1
ATOM 1550 C CA . LYS A 1 197 ? 1.475 -11.651 -22.835 1.00 51.59 197 LYS A CA 1
ATOM 1551 C C . LYS A 1 197 ? 1.139 -12.540 -24.048 1.00 51.59 197 LYS A C 1
ATOM 1553 O O . LYS A 1 197 ? 1.349 -13.753 -24.014 1.00 51.59 197 LYS A O 1
ATOM 1558 N N . ASP A 1 198 ? 0.615 -11.952 -25.125 1.00 46.94 198 ASP A N 1
ATOM 1559 C CA . ASP A 1 198 ? 0.487 -12.602 -26.414 1.00 46.94 198 ASP A CA 1
ATOM 1560 C C . ASP A 1 198 ? 1.881 -13.043 -26.859 1.00 46.94 198 ASP A C 1
ATOM 1562 O O . ASP A 1 198 ? 2.808 -12.254 -27.061 1.00 46.94 198 ASP A O 1
ATOM 1566 N N . SER A 1 199 ? 2.015 -14.354 -27.025 1.00 52.56 199 SER A N 1
ATOM 1567 C CA . SER A 1 199 ? 3.234 -15.053 -27.438 1.00 52.56 199 SER A CA 1
ATOM 1568 C C . SER A 1 199 ? 3.729 -14.664 -28.847 1.00 52.56 199 SER A C 1
ATOM 1570 O O . SER A 1 199 ? 4.639 -15.298 -29.374 1.00 52.56 199 SER A O 1
ATOM 1572 N N . SER A 1 200 ? 3.149 -13.638 -29.475 1.00 53.38 200 SER A N 1
ATOM 1573 C CA . SER A 1 200 ? 3.490 -13.152 -30.812 1.00 53.38 200 SER A CA 1
ATOM 1574 C C . SER A 1 200 ? 4.670 -12.172 -30.823 1.00 53.38 200 SER A C 1
ATOM 1576 O O . SER A 1 200 ? 5.396 -12.132 -31.818 1.00 53.38 200 SER A O 1
ATOM 1578 N N . HIS A 1 201 ? 4.933 -11.430 -29.734 1.00 50.81 201 HIS A N 1
ATOM 1579 C CA . HIS A 1 201 ? 6.023 -10.440 -29.688 1.00 50.81 201 HIS A CA 1
ATOM 1580 C C . HIS A 1 201 ? 6.802 -10.417 -28.354 1.00 50.81 201 HIS A C 1
ATOM 1582 O O . HIS A 1 201 ? 6.758 -9.428 -27.617 1.00 50.81 201 HIS A O 1
ATOM 1588 N N . PRO A 1 202 ? 7.612 -11.455 -28.063 1.00 55.94 202 PRO A N 1
ATOM 1589 C CA . PRO A 1 202 ? 8.453 -11.513 -26.860 1.00 55.94 202 PRO A CA 1
ATOM 1590 C C . PRO A 1 202 ? 9.485 -10.374 -26.778 1.00 55.94 202 PRO A C 1
ATOM 1592 O O . PRO A 1 202 ? 9.877 -9.974 -25.685 1.00 55.94 202 PRO A O 1
ATOM 1595 N N . LEU A 1 203 ? 9.890 -9.808 -27.924 1.00 52.97 203 LEU A N 1
ATOM 1596 C CA . LEU A 1 203 ? 10.827 -8.685 -27.974 1.00 52.97 203 LEU A CA 1
ATOM 1597 C C . LEU A 1 203 ? 10.204 -7.378 -27.465 1.00 52.97 203 LEU A C 1
ATOM 1599 O O . LEU A 1 203 ? 10.896 -6.591 -26.836 1.00 52.97 203 LEU A O 1
ATOM 1603 N N . LEU A 1 204 ? 8.911 -7.153 -27.732 1.00 53.50 204 LEU A N 1
ATOM 1604 C CA . LEU A 1 204 ? 8.178 -6.007 -27.194 1.00 53.50 204 LEU A CA 1
ATOM 1605 C C . LEU A 1 204 ? 7.887 -6.236 -25.716 1.00 53.50 204 LEU A C 1
ATOM 1607 O O . LEU A 1 204 ? 8.175 -5.358 -24.923 1.00 53.50 204 LEU A O 1
ATOM 1611 N N . ASN A 1 205 ? 7.429 -7.427 -25.324 1.00 54.22 205 ASN A N 1
ATOM 1612 C CA . ASN A 1 205 ? 7.087 -7.709 -23.929 1.00 54.22 205 ASN A CA 1
ATOM 1613 C C . ASN A 1 205 ? 8.284 -7.516 -22.975 1.00 54.22 205 ASN A C 1
ATOM 1615 O O . ASN A 1 205 ? 8.153 -6.861 -21.951 1.00 54.22 205 ASN A O 1
ATOM 1619 N N . ASN A 1 206 ? 9.486 -7.967 -23.355 1.00 56.31 206 ASN A N 1
ATOM 1620 C CA . ASN A 1 206 ? 10.687 -7.728 -22.545 1.00 56.31 206 ASN A CA 1
ATOM 1621 C C . ASN A 1 206 ? 11.140 -6.251 -22.544 1.00 56.31 206 ASN A C 1
ATOM 1623 O O . ASN A 1 206 ? 11.724 -5.780 -21.578 1.00 56.31 206 ASN A O 1
ATOM 1627 N N . TYR A 1 207 ? 10.851 -5.504 -23.615 1.00 52.16 207 TYR A N 1
ATOM 1628 C CA . TYR A 1 207 ? 11.073 -4.052 -23.684 1.00 52.16 207 TYR A CA 1
ATOM 1629 C C . TYR A 1 207 ? 10.044 -3.245 -22.876 1.00 52.16 207 TYR A C 1
ATOM 1631 O O . TYR A 1 207 ? 10.313 -2.100 -22.518 1.00 52.16 207 TYR A O 1
ATOM 1639 N N . LEU A 1 208 ? 8.861 -3.820 -22.643 1.00 53.84 208 LEU A N 1
ATOM 1640 C CA . LEU A 1 208 ? 7.723 -3.190 -21.978 1.00 53.84 208 LEU A CA 1
ATOM 1641 C C . LEU A 1 208 ? 7.712 -3.426 -20.460 1.00 53.84 208 LEU A C 1
ATOM 1643 O O . LEU A 1 208 ? 7.078 -2.655 -19.748 1.00 53.84 208 LEU A O 1
ATOM 1647 N N . ASN A 1 209 ? 8.391 -4.468 -19.970 1.00 54.62 209 ASN A N 1
ATOM 1648 C CA . ASN A 1 209 ? 8.290 -4.887 -18.570 1.00 54.62 209 ASN A CA 1
ATOM 1649 C C . ASN A 1 209 ? 8.955 -3.916 -17.575 1.00 54.62 209 ASN A C 1
ATOM 1651 O O . ASN A 1 209 ? 8.434 -3.756 -16.475 1.00 54.62 209 ASN A O 1
ATOM 1655 N N . ASP A 1 210 ? 10.032 -3.222 -17.968 1.00 53.75 210 ASP A N 1
ATOM 1656 C CA . ASP A 1 210 ? 10.854 -2.431 -17.029 1.00 53.75 210 ASP A CA 1
ATOM 1657 C C . ASP A 1 210 ? 10.880 -0.916 -17.310 1.00 53.75 210 ASP A C 1
ATOM 1659 O O . ASP A 1 210 ? 11.592 -0.167 -16.638 1.00 53.75 210 ASP A O 1
ATOM 1663 N N . GLN A 1 211 ? 10.143 -0.430 -18.314 1.00 62.78 211 GLN A N 1
ATOM 1664 C CA . GLN A 1 211 ? 10.201 0.972 -18.753 1.00 62.78 211 GLN A CA 1
ATOM 1665 C C . GLN A 1 211 ? 8.830 1.639 -18.674 1.00 62.78 211 GLN A C 1
ATOM 1667 O O . GLN A 1 211 ? 7.801 1.025 -18.957 1.00 62.78 211 GLN A O 1
ATOM 1672 N N . SER A 1 212 ? 8.803 2.926 -18.313 1.00 67.44 212 SER A N 1
ATOM 1673 C CA . SER A 1 212 ? 7.555 3.686 -18.339 1.00 67.44 212 SER A CA 1
ATOM 1674 C C . SER A 1 212 ? 7.015 3.745 -19.775 1.00 67.44 212 SER A C 1
ATOM 1676 O O . SER A 1 212 ? 7.780 3.815 -20.739 1.00 67.44 212 SER A O 1
ATOM 1678 N N . ILE A 1 213 ? 5.687 3.754 -19.946 1.00 74.44 213 ILE A N 1
ATOM 1679 C CA . ILE A 1 213 ? 5.042 3.872 -21.274 1.00 74.44 213 ILE A CA 1
ATOM 1680 C C . ILE A 1 213 ? 5.573 5.100 -22.032 1.00 74.44 213 ILE A C 1
ATOM 1682 O O . ILE A 1 213 ? 5.700 5.081 -23.255 1.00 74.44 213 ILE A O 1
ATOM 1686 N N . MET A 1 214 ? 5.944 6.158 -21.306 1.00 77.50 214 MET A N 1
ATOM 1687 C CA . MET A 1 214 ? 6.563 7.346 -21.880 1.00 77.50 214 MET A CA 1
ATOM 1688 C C . MET A 1 214 ? 7.955 7.059 -22.449 1.00 77.50 214 MET A C 1
ATOM 1690 O O . MET A 1 214 ? 8.220 7.442 -23.587 1.00 77.50 214 MET A O 1
ATOM 1694 N N . ASP A 1 215 ? 8.810 6.345 -21.721 1.00 76.81 215 ASP A N 1
ATOM 1695 C CA . ASP A 1 215 ? 10.139 5.967 -22.212 1.00 76.81 215 ASP A CA 1
ATOM 1696 C C . ASP A 1 215 ? 10.039 5.036 -23.426 1.00 76.81 215 ASP A C 1
ATOM 1698 O O . ASP A 1 215 ? 10.786 5.182 -24.393 1.00 76.81 215 ASP A O 1
ATOM 1702 N N . ILE A 1 216 ? 9.052 4.137 -23.438 1.00 74.75 216 ILE A N 1
ATOM 1703 C CA . ILE A 1 216 ? 8.738 3.275 -24.586 1.00 74.75 216 ILE A CA 1
ATOM 1704 C C . ILE A 1 216 ? 8.360 4.117 -25.809 1.00 74.75 216 ILE A C 1
ATOM 1706 O O . ILE A 1 216 ? 8.921 3.917 -26.887 1.00 74.75 216 ILE A O 1
ATOM 1710 N N . VAL A 1 217 ? 7.457 5.090 -25.657 1.00 81.19 217 VAL A N 1
ATOM 1711 C CA . VAL A 1 217 ? 7.043 5.988 -26.749 1.00 81.19 217 VAL A CA 1
ATOM 1712 C C . VAL A 1 217 ? 8.211 6.843 -27.238 1.00 81.19 217 VAL A C 1
ATOM 1714 O O . VAL A 1 217 ? 8.386 6.991 -28.447 1.00 81.19 217 VAL A O 1
ATOM 1717 N N . ILE A 1 218 ? 9.042 7.364 -26.334 1.00 82.25 218 ILE A N 1
ATOM 1718 C CA . ILE A 1 218 ? 10.243 8.134 -26.686 1.00 82.25 218 ILE A CA 1
ATOM 1719 C C . ILE A 1 218 ? 11.226 7.253 -27.463 1.00 82.25 218 ILE A C 1
ATOM 1721 O O . ILE A 1 218 ? 11.741 7.675 -28.495 1.00 82.25 218 ILE A O 1
ATOM 1725 N N . ASN A 1 219 ? 11.444 6.010 -27.038 1.00 77.38 219 ASN A N 1
ATOM 1726 C CA . ASN A 1 219 ? 12.335 5.076 -27.723 1.00 77.38 219 ASN A CA 1
ATOM 1727 C C . ASN A 1 219 ? 11.790 4.625 -29.083 1.00 77.38 219 ASN A C 1
ATOM 1729 O O . ASN A 1 219 ? 12.549 4.563 -30.050 1.00 77.38 219 ASN A O 1
ATOM 1733 N N . LEU A 1 220 ? 10.484 4.375 -29.200 1.00 80.69 220 LEU A N 1
ATOM 1734 C CA . LEU A 1 220 ? 9.818 4.125 -30.482 1.00 80.69 220 LEU A CA 1
ATOM 1735 C C . LEU A 1 220 ? 9.922 5.341 -31.404 1.00 80.69 220 LEU A C 1
ATOM 1737 O O . LEU A 1 220 ? 10.261 5.179 -32.570 1.00 80.69 220 LEU A O 1
ATOM 1741 N N . SER A 1 221 ? 9.717 6.553 -30.887 1.00 83.06 221 SER A N 1
ATOM 1742 C CA . SER A 1 221 ? 9.890 7.805 -31.630 1.00 83.06 221 SER A CA 1
ATOM 1743 C C . SER A 1 221 ? 11.332 7.978 -32.110 1.00 83.06 221 SER A C 1
ATOM 1745 O O . SER A 1 221 ? 11.568 8.246 -33.286 1.00 83.06 221 SER A O 1
ATOM 1747 N N . ASN A 1 222 ? 12.314 7.755 -31.235 1.00 78.81 222 ASN A N 1
ATOM 1748 C CA . ASN A 1 222 ? 13.733 7.793 -31.588 1.00 78.81 222 ASN A CA 1
ATOM 1749 C C . ASN A 1 222 ? 14.061 6.753 -32.662 1.00 78.81 222 ASN A C 1
ATOM 1751 O O . ASN A 1 222 ? 14.803 7.041 -33.598 1.00 78.81 222 ASN A O 1
ATOM 1755 N N . LYS A 1 223 ? 13.468 5.560 -32.572 1.00 74.50 223 LYS A N 1
ATOM 1756 C CA . LYS A 1 223 ? 13.655 4.499 -33.559 1.00 74.50 223 LYS A CA 1
ATOM 1757 C C . LYS A 1 223 ? 12.977 4.821 -34.889 1.00 74.50 223 LYS A C 1
ATOM 1759 O O . LYS A 1 223 ? 13.567 4.555 -35.924 1.00 74.50 223 LYS A O 1
ATOM 1764 N N . ILE A 1 224 ? 11.810 5.465 -34.887 1.00 82.06 224 ILE A N 1
ATOM 1765 C CA . ILE A 1 224 ? 11.155 5.985 -36.098 1.00 82.06 224 ILE A CA 1
ATOM 1766 C C . ILE A 1 224 ? 12.046 7.028 -36.783 1.00 82.06 224 ILE A C 1
ATOM 1768 O O . ILE A 1 224 ? 12.224 6.972 -37.994 1.00 82.06 224 ILE A O 1
ATOM 1772 N N . VAL A 1 225 ? 12.677 7.918 -36.014 1.00 80.81 225 VAL A N 1
ATOM 1773 C CA . VAL A 1 225 ? 13.654 8.887 -36.539 1.00 80.81 225 VAL A CA 1
ATOM 1774 C C . VAL A 1 225 ? 14.918 8.194 -37.075 1.00 80.81 225 VAL A C 1
ATOM 1776 O O . VAL A 1 225 ? 15.524 8.667 -38.032 1.00 80.81 225 VAL A O 1
ATOM 1779 N N . GLN A 1 226 ? 15.310 7.047 -36.510 1.00 71.00 226 GLN A N 1
ATOM 1780 C CA . GLN A 1 226 ? 16.411 6.222 -37.027 1.00 71.00 226 GLN A CA 1
ATOM 1781 C C . GLN A 1 226 ? 16.053 5.440 -38.299 1.00 71.00 226 GLN A C 1
ATOM 1783 O O . GLN A 1 226 ? 16.962 5.030 -39.019 1.00 71.00 226 GLN A O 1
ATOM 1788 N N . LEU A 1 227 ? 14.765 5.231 -38.598 1.00 74.25 227 LEU A N 1
ATOM 1789 C CA . LEU A 1 227 ? 14.336 4.569 -39.836 1.00 74.25 227 LEU A CA 1
ATOM 1790 C C . LEU A 1 227 ? 14.537 5.448 -41.083 1.00 74.25 227 LEU A C 1
ATOM 1792 O O . LEU A 1 227 ? 14.449 4.934 -42.200 1.00 74.25 227 LEU A O 1
ATOM 1796 N N . ASP A 1 228 ? 14.882 6.731 -40.929 1.00 80.88 228 ASP A N 1
ATOM 1797 C CA . ASP A 1 228 ? 15.408 7.539 -42.030 1.00 80.88 228 ASP A CA 1
ATOM 1798 C C . ASP A 1 228 ? 16.800 7.024 -42.435 1.00 80.88 228 ASP A C 1
ATOM 1800 O O . ASP A 1 228 ? 17.827 7.404 -41.871 1.00 80.88 228 ASP A O 1
ATOM 1804 N N . TYR A 1 229 ? 16.838 6.173 -43.464 1.00 69.19 229 TYR A N 1
ATOM 1805 C CA . TYR A 1 229 ? 18.049 5.527 -43.995 1.00 69.19 229 TYR A CA 1
ATOM 1806 C C . TYR A 1 229 ? 19.208 6.515 -44.249 1.00 69.19 229 TYR A C 1
ATOM 1808 O O . TYR A 1 229 ? 20.360 6.242 -43.928 1.00 69.19 229 TYR A O 1
ATOM 1816 N N . SER A 1 230 ? 18.897 7.723 -44.732 1.00 75.25 230 SER A N 1
ATOM 1817 C CA . SER A 1 230 ? 19.895 8.778 -44.980 1.00 75.25 230 SER A CA 1
ATOM 1818 C C . SER A 1 230 ? 20.486 9.420 -43.713 1.00 75.25 230 SER A C 1
ATOM 1820 O O . SER A 1 230 ? 21.575 9.997 -43.756 1.00 75.25 230 SER A O 1
ATOM 1822 N N . SER A 1 231 ? 19.771 9.342 -42.590 1.00 67.88 231 SER A N 1
ATOM 1823 C CA . SER A 1 231 ? 20.222 9.801 -41.276 1.00 67.88 231 SER A CA 1
ATOM 1824 C C . SER A 1 231 ? 21.081 8.734 -40.597 1.00 67.88 231 SER A C 1
ATOM 1826 O O . SER A 1 231 ? 22.086 9.071 -39.972 1.00 67.88 231 SER A O 1
ATOM 1828 N N . LEU A 1 232 ? 20.745 7.451 -40.779 1.00 79.75 232 LEU A N 1
ATOM 1829 C CA . LEU A 1 232 ? 21.482 6.324 -40.204 1.00 79.75 232 LEU A CA 1
ATOM 1830 C C . LEU A 1 232 ? 22.928 6.251 -40.716 1.00 79.75 232 LEU A C 1
ATOM 1832 O O . LEU A 1 232 ? 23.843 6.188 -39.901 1.00 79.75 232 LEU A O 1
ATOM 1836 N N . ASP A 1 233 ? 23.147 6.398 -42.025 1.00 80.75 233 ASP A N 1
ATOM 1837 C CA . ASP A 1 233 ? 24.501 6.417 -42.608 1.00 80.75 233 ASP A CA 1
ATOM 1838 C C . ASP A 1 233 ? 25.338 7.612 -42.110 1.00 80.75 233 ASP A C 1
ATOM 1840 O O . ASP A 1 233 ? 26.544 7.507 -41.870 1.00 80.75 233 ASP A O 1
ATOM 1844 N N . ARG A 1 234 ? 24.703 8.776 -41.902 1.00 80.56 234 ARG A N 1
ATOM 1845 C CA . ARG A 1 234 ? 25.371 9.963 -41.334 1.00 80.56 234 ARG A CA 1
ATOM 1846 C C . ARG A 1 234 ? 25.691 9.783 -39.852 1.00 80.56 234 ARG A C 1
ATOM 1848 O O . ARG A 1 234 ? 26.722 10.273 -39.389 1.00 80.56 234 ARG A O 1
ATOM 1855 N N . MET A 1 235 ? 24.807 9.123 -39.108 1.00 77.19 235 MET A N 1
ATOM 1856 C CA . MET A 1 235 ? 25.027 8.791 -37.704 1.00 77.19 235 MET A CA 1
ATOM 1857 C C . MET A 1 235 ? 26.144 7.765 -37.553 1.00 77.19 235 MET A C 1
ATOM 1859 O O . MET A 1 235 ? 26.999 7.971 -36.699 1.00 77.19 235 MET A O 1
ATOM 1863 N N . ASP A 1 236 ? 26.206 6.742 -38.404 1.00 81.19 236 ASP A N 1
ATOM 1864 C CA . ASP A 1 236 ? 27.262 5.729 -38.366 1.00 81.19 236 ASP A CA 1
ATOM 1865 C C . ASP A 1 236 ? 28.642 6.348 -38.647 1.00 81.19 236 ASP A C 1
ATOM 1867 O O . ASP A 1 236 ? 29.565 6.222 -37.842 1.00 81.19 236 ASP A O 1
ATOM 1871 N N . ALA A 1 237 ? 28.759 7.182 -39.688 1.00 85.62 237 ALA A N 1
ATOM 1872 C CA . ALA A 1 237 ? 29.996 7.919 -39.966 1.00 85.62 237 ALA A CA 1
ATOM 1873 C C . ALA A 1 237 ? 30.425 8.838 -38.800 1.00 85.62 237 ALA A C 1
ATOM 1875 O O . ALA A 1 237 ? 31.615 8.970 -38.501 1.00 85.62 237 ALA A O 1
ATOM 1876 N N . ARG A 1 238 ? 29.470 9.475 -38.108 1.00 85.06 238 ARG A N 1
ATOM 1877 C CA . ARG A 1 238 ? 29.759 10.315 -36.935 1.00 85.06 238 ARG A CA 1
ATOM 1878 C C . ARG A 1 238 ? 30.126 9.484 -35.703 1.00 85.06 238 ARG A C 1
ATOM 1880 O O . ARG A 1 238 ? 30.989 9.916 -34.941 1.00 85.06 238 ARG A O 1
ATOM 1887 N N . LEU A 1 239 ? 29.495 8.328 -35.505 1.00 87.00 239 LEU A N 1
ATOM 1888 C CA . LEU A 1 239 ? 29.801 7.400 -34.418 1.00 87.00 239 LEU A CA 1
ATOM 1889 C C . LEU A 1 239 ? 31.215 6.840 -34.564 1.00 87.00 239 LEU A C 1
ATOM 1891 O O . LEU A 1 239 ? 31.958 6.877 -33.589 1.00 87.00 239 LEU A O 1
ATOM 1895 N N . GLN A 1 240 ? 31.631 6.453 -35.772 1.00 88.06 240 GLN A N 1
ATOM 1896 C CA . GLN A 1 240 ? 33.009 6.024 -36.046 1.00 88.06 240 GLN A CA 1
ATOM 1897 C C . GLN A 1 240 ? 34.033 7.105 -35.660 1.00 88.06 240 GLN A C 1
ATOM 1899 O O . GLN A 1 240 ? 34.986 6.840 -34.931 1.00 88.06 240 GLN A O 1
ATOM 1904 N N . LEU A 1 241 ? 33.782 8.368 -36.027 1.00 90.81 241 LEU A N 1
ATOM 1905 C CA . LEU A 1 241 ? 34.655 9.484 -35.636 1.00 90.81 241 LEU A CA 1
ATOM 1906 C C . LEU A 1 241 ? 34.672 9.752 -34.122 1.00 90.81 241 LEU A C 1
ATOM 1908 O O . LEU A 1 241 ? 35.679 10.222 -33.587 1.00 90.81 241 LEU A O 1
ATOM 1912 N N . ILE A 1 242 ? 33.560 9.511 -33.423 1.00 90.38 242 ILE A N 1
ATOM 1913 C CA . ILE A 1 242 ? 33.494 9.639 -31.961 1.00 90.38 242 ILE A CA 1
ATOM 1914 C C . ILE A 1 242 ? 34.259 8.495 -31.293 1.00 90.38 242 ILE A C 1
ATOM 1916 O O . ILE A 1 242 ? 34.985 8.760 -30.340 1.00 90.38 242 ILE A O 1
ATOM 1920 N N . ILE A 1 243 ? 34.152 7.267 -31.804 1.00 92.62 243 ILE A N 1
ATOM 1921 C CA . ILE A 1 243 ? 34.891 6.096 -31.313 1.00 92.62 243 ILE A CA 1
ATOM 1922 C C . ILE A 1 243 ? 36.401 6.334 -31.427 1.00 92.62 243 ILE A C 1
ATOM 1924 O O . ILE A 1 243 ? 37.122 6.167 -30.444 1.00 92.62 243 ILE A O 1
ATOM 1928 N N . ASP A 1 244 ? 36.876 6.837 -32.567 1.00 90.94 244 ASP A N 1
ATOM 1929 C CA . ASP A 1 244 ? 38.293 7.171 -32.751 1.00 90.94 244 ASP A CA 1
ATOM 1930 C C . ASP A 1 244 ? 38.778 8.234 -31.755 1.00 90.94 244 ASP A C 1
ATOM 1932 O O . ASP A 1 244 ? 39.875 8.131 -31.197 1.00 90.94 244 ASP A O 1
ATOM 1936 N N . LYS A 1 245 ? 37.955 9.254 -31.484 1.00 87.88 245 LYS A N 1
ATOM 1937 C CA . LYS A 1 245 ? 38.271 10.277 -30.475 1.00 87.88 245 LYS A CA 1
ATOM 1938 C C . LYS A 1 245 ? 38.205 9.738 -29.046 1.00 87.88 245 LYS A C 1
ATOM 1940 O O . LYS A 1 245 ? 39.003 10.168 -28.218 1.00 87.88 245 LYS A O 1
ATOM 1945 N N . LEU A 1 246 ? 37.291 8.815 -28.753 1.00 87.38 246 LEU A N 1
ATOM 1946 C CA . LEU A 1 246 ? 37.165 8.167 -27.449 1.00 87.38 246 LEU A CA 1
ATOM 1947 C C . LEU A 1 246 ? 38.409 7.328 -27.143 1.00 87.38 246 LEU A C 1
ATOM 1949 O O . LEU A 1 246 ? 38.957 7.447 -26.054 1.00 87.38 246 LEU A O 1
ATOM 1953 N N . ASN A 1 247 ? 38.911 6.574 -28.122 1.00 86.56 247 ASN A N 1
ATOM 1954 C CA . ASN A 1 247 ? 40.144 5.796 -27.986 1.00 86.56 247 ASN A CA 1
ATOM 1955 C C . ASN A 1 247 ? 41.352 6.701 -27.688 1.00 86.56 247 ASN A C 1
ATOM 1957 O O . ASN A 1 247 ? 42.099 6.454 -26.746 1.00 86.56 247 ASN A O 1
ATOM 1961 N N . GLN A 1 248 ? 41.475 7.834 -28.389 1.00 85.56 248 GLN A N 1
ATOM 1962 C CA . GLN A 1 248 ? 42.530 8.822 -28.113 1.00 85.56 248 GLN A CA 1
ATOM 1963 C C . GLN A 1 248 ? 42.424 9.471 -26.724 1.00 85.56 248 GLN A C 1
ATOM 1965 O O . GLN A 1 248 ? 43.429 9.925 -26.174 1.00 85.56 248 GLN A O 1
ATOM 1970 N N . ILE A 1 249 ? 41.213 9.587 -26.173 1.00 79.12 249 ILE A N 1
ATOM 1971 C CA . ILE A 1 249 ? 40.986 10.100 -24.817 1.00 79.12 249 ILE A CA 1
ATOM 1972 C C . ILE A 1 249 ? 41.262 9.007 -23.785 1.00 79.12 249 ILE A C 1
ATOM 1974 O O . ILE A 1 249 ? 41.847 9.313 -22.753 1.00 79.12 249 ILE A O 1
ATOM 1978 N N . GLN A 1 250 ? 40.914 7.752 -24.065 1.00 76.94 250 GLN A N 1
ATOM 1979 C CA . GLN A 1 250 ? 41.178 6.610 -23.193 1.00 76.94 250 GLN A CA 1
ATOM 1980 C C . GLN A 1 250 ? 42.683 6.404 -22.979 1.00 76.94 250 GLN A C 1
ATOM 1982 O O . GLN A 1 250 ? 43.119 6.286 -21.834 1.00 76.94 250 GLN A O 1
ATOM 1987 N N . ASP A 1 251 ? 43.478 6.494 -24.050 1.00 75.00 251 ASP A N 1
ATOM 1988 C CA . ASP A 1 251 ? 44.947 6.446 -23.989 1.00 75.00 251 ASP A CA 1
ATOM 1989 C C . ASP A 1 251 ? 45.544 7.589 -23.151 1.00 75.00 251 ASP A C 1
ATOM 1991 O O . ASP A 1 251 ? 46.611 7.459 -22.550 1.00 75.00 251 ASP A O 1
ATOM 1995 N N . LYS A 1 252 ? 44.853 8.734 -23.093 1.00 76.88 252 LYS A N 1
ATOM 1996 C CA . LYS A 1 252 ? 45.241 9.876 -22.254 1.00 76.88 252 LYS A CA 1
ATOM 1997 C C . LYS A 1 252 ? 44.734 9.728 -20.815 1.00 76.88 252 LYS A C 1
ATOM 1999 O O . LYS A 1 252 ? 45.433 10.132 -19.889 1.00 76.88 252 LYS A O 1
ATOM 2004 N N . LYS A 1 253 ? 43.556 9.136 -20.602 1.00 70.56 253 LYS A N 1
ATOM 2005 C CA . LYS A 1 253 ? 42.904 8.980 -19.291 1.00 70.56 253 LYS A CA 1
ATOM 2006 C C . LYS A 1 253 ? 43.584 7.915 -18.428 1.00 70.56 253 LYS A C 1
ATOM 2008 O O . LYS A 1 253 ? 43.710 8.121 -17.227 1.00 70.56 253 LYS A O 1
ATOM 2013 N N . SER A 1 254 ? 44.126 6.848 -19.020 1.00 62.75 254 SER A N 1
ATOM 2014 C CA . SER A 1 254 ? 44.877 5.805 -18.294 1.00 62.75 254 SER A CA 1
ATOM 2015 C C . SER A 1 254 ? 46.147 6.307 -17.589 1.00 62.75 254 SER A C 1
ATOM 2017 O O . SER A 1 254 ? 46.745 5.575 -16.805 1.00 62.75 254 SER A O 1
ATOM 2019 N N . THR A 1 255 ? 46.571 7.548 -17.853 1.00 62.22 255 THR A N 1
ATOM 2020 C CA . THR A 1 255 ? 47.722 8.185 -17.196 1.00 62.22 255 THR A CA 1
ATOM 2021 C C . THR A 1 255 ? 47.360 8.988 -15.941 1.00 62.22 255 THR A C 1
ATOM 2023 O O . THR A 1 255 ? 48.262 9.421 -15.223 1.00 62.22 255 THR A O 1
ATOM 2026 N N . LEU A 1 256 ? 46.068 9.170 -15.637 1.00 59.84 256 LEU A N 1
ATOM 2027 C CA . LEU A 1 256 ? 45.597 9.941 -14.486 1.00 59.84 256 LEU A CA 1
ATOM 2028 C C . LEU A 1 256 ? 45.007 9.014 -13.408 1.00 59.84 256 LEU A C 1
ATOM 2030 O O . LEU A 1 256 ? 44.101 8.228 -13.670 1.00 59.84 256 LEU A O 1
ATOM 2034 N N . THR A 1 257 ? 45.497 9.124 -12.171 1.00 58.03 257 THR A N 1
ATOM 2035 C CA . THR A 1 257 ? 45.024 8.396 -10.977 1.00 58.03 257 THR A CA 1
ATOM 2036 C C . THR A 1 257 ? 43.655 8.910 -10.492 1.00 58.03 257 THR A C 1
ATOM 2038 O O . THR A 1 257 ? 43.521 9.404 -9.372 1.00 58.03 257 THR A O 1
ATOM 2041 N N . GLU A 1 258 ? 42.642 8.864 -11.359 1.00 62.78 258 GLU A N 1
ATOM 2042 C CA . GLU A 1 258 ? 41.250 9.248 -11.070 1.00 62.78 258 GLU A CA 1
ATOM 2043 C C . GLU A 1 258 ? 40.351 8.060 -10.703 1.00 62.78 258 GLU A C 1
ATOM 2045 O O . GLU A 1 258 ? 39.230 8.277 -10.251 1.00 62.78 258 GLU A O 1
ATOM 2050 N N . LEU A 1 259 ? 40.868 6.830 -10.798 1.00 64.94 259 LEU A N 1
ATOM 2051 C CA . LEU A 1 259 ? 40.121 5.588 -10.579 1.00 64.94 259 LEU A CA 1
ATOM 2052 C C . LEU A 1 259 ? 39.417 5.543 -9.207 1.00 64.94 259 LEU A C 1
ATOM 2054 O O . LEU A 1 259 ? 38.211 5.357 -9.156 1.00 64.94 259 LEU A O 1
ATOM 2058 N N . ASP A 1 260 ? 40.108 5.874 -8.110 1.00 67.31 260 ASP A N 1
ATOM 2059 C CA . ASP A 1 260 ? 39.509 5.880 -6.759 1.00 67.31 260 ASP A CA 1
ATOM 2060 C C . ASP A 1 260 ? 38.410 6.946 -6.567 1.00 67.31 260 ASP A C 1
ATOM 2062 O O . ASP A 1 260 ? 37.550 6.827 -5.688 1.00 67.31 260 ASP A O 1
ATOM 2066 N N . LYS A 1 261 ? 38.458 8.045 -7.334 1.00 75.44 261 LYS A N 1
ATOM 2067 C CA . LYS A 1 261 ? 37.406 9.076 -7.316 1.00 75.44 261 LYS A CA 1
ATOM 2068 C C . LYS A 1 261 ? 36.236 8.663 -8.195 1.00 75.44 261 LYS A C 1
ATOM 2070 O O . LYS A 1 261 ? 35.101 8.965 -7.843 1.00 75.44 261 LYS A O 1
ATOM 2075 N N . GLU A 1 262 ? 36.518 7.982 -9.299 1.00 80.12 262 GLU A N 1
ATOM 2076 C CA . GLU A 1 262 ? 35.531 7.415 -10.209 1.00 80.12 262 GLU A CA 1
ATOM 2077 C C . GLU A 1 262 ? 34.756 6.283 -9.525 1.00 80.12 262 GLU A C 1
ATOM 2079 O O . GLU A 1 262 ? 33.534 6.296 -9.572 1.00 80.12 262 GLU A O 1
ATOM 2084 N N . ASP A 1 263 ? 35.412 5.414 -8.752 1.00 83.56 263 ASP A N 1
ATOM 2085 C CA . ASP A 1 263 ? 34.755 4.355 -7.974 1.00 83.56 263 ASP A CA 1
ATOM 2086 C C . ASP A 1 263 ? 33.808 4.918 -6.906 1.00 83.56 263 ASP A C 1
ATOM 2088 O O . ASP A 1 263 ? 32.649 4.511 -6.816 1.00 83.56 263 ASP A O 1
ATOM 2092 N N . LYS A 1 264 ? 34.248 5.930 -6.144 1.00 86.81 264 LYS A N 1
ATOM 2093 C CA . LYS A 1 264 ? 33.382 6.625 -5.172 1.00 86.81 264 LYS A CA 1
ATOM 2094 C C . LYS A 1 264 ? 32.250 7.394 -5.849 1.00 86.81 264 LYS A C 1
ATOM 2096 O O . LYS A 1 264 ? 31.144 7.459 -5.316 1.00 86.81 264 LYS A O 1
ATOM 2101 N N . LEU A 1 265 ? 32.510 7.998 -7.008 1.00 89.19 265 LEU A N 1
ATOM 2102 C CA . LEU A 1 265 ? 31.491 8.694 -7.790 1.00 89.19 265 LEU A CA 1
ATOM 2103 C C . LEU A 1 265 ? 30.452 7.709 -8.332 1.00 89.19 265 LEU A C 1
ATOM 2105 O O . LEU A 1 265 ? 29.264 8.007 -8.277 1.00 89.19 265 LEU A O 1
ATOM 2109 N N . ASN A 1 266 ? 30.886 6.537 -8.786 1.00 87.94 266 ASN A N 1
ATOM 2110 C CA . ASN A 1 266 ? 30.023 5.459 -9.247 1.00 87.94 266 ASN A CA 1
ATOM 2111 C C . ASN A 1 266 ? 29.177 4.903 -8.093 1.00 87.94 266 ASN A C 1
ATOM 2113 O O . ASN A 1 266 ? 27.976 4.705 -8.263 1.00 87.94 266 ASN A O 1
ATOM 2117 N N . GLU A 1 267 ? 29.749 4.729 -6.896 1.00 89.00 267 GLU A N 1
ATOM 2118 C CA . GLU A 1 267 ? 28.995 4.347 -5.693 1.00 89.00 267 GLU A CA 1
ATOM 2119 C C . GLU A 1 267 ? 27.916 5.393 -5.351 1.00 89.00 267 GLU A C 1
ATOM 2121 O O . GLU A 1 267 ? 26.742 5.050 -5.183 1.00 89.00 267 GLU A O 1
ATOM 2126 N N . ILE A 1 268 ? 28.272 6.684 -5.333 1.00 87.81 268 ILE A N 1
ATOM 2127 C CA . ILE A 1 268 ? 27.319 7.781 -5.089 1.00 87.81 268 ILE A CA 1
ATOM 2128 C C . ILE A 1 268 ? 26.253 7.844 -6.186 1.00 87.81 268 ILE A C 1
ATOM 2130 O O . ILE A 1 268 ? 25.080 8.049 -5.878 1.00 87.81 268 ILE A O 1
ATOM 2134 N N . TYR A 1 269 ? 26.630 7.651 -7.448 1.00 90.88 269 TYR A N 1
ATOM 2135 C CA . TYR A 1 269 ? 25.700 7.633 -8.572 1.00 90.88 269 TYR A CA 1
ATOM 2136 C C . TYR A 1 269 ? 24.702 6.479 -8.443 1.00 90.88 269 TYR A C 1
ATOM 2138 O O . TYR A 1 269 ? 23.500 6.692 -8.575 1.00 90.88 269 TYR A O 1
ATOM 2146 N N . ASN A 1 270 ? 25.161 5.285 -8.070 1.00 89.06 270 ASN A N 1
ATOM 2147 C CA . ASN A 1 270 ? 24.291 4.132 -7.839 1.00 89.06 270 ASN A CA 1
ATOM 2148 C C . ASN A 1 270 ? 23.312 4.374 -6.682 1.00 89.06 270 ASN A C 1
ATOM 2150 O O . ASN A 1 270 ? 22.130 4.039 -6.784 1.00 89.06 270 ASN A O 1
ATOM 2154 N N . HIS A 1 271 ? 23.768 4.993 -5.588 1.00 86.31 271 HIS A N 1
ATOM 2155 C CA . HIS A 1 271 ? 22.875 5.410 -4.505 1.00 86.31 271 HIS A CA 1
ATOM 2156 C C . HIS A 1 271 ? 21.884 6.485 -4.954 1.00 86.31 271 HIS A C 1
ATOM 2158 O O . HIS A 1 271 ? 20.707 6.414 -4.603 1.00 86.31 271 HIS A O 1
ATOM 2164 N N . TYR A 1 272 ? 22.339 7.452 -5.748 1.00 89.56 272 TYR A N 1
ATOM 2165 C CA . TYR A 1 272 ? 21.496 8.505 -6.292 1.00 89.56 272 TYR A CA 1
ATOM 2166 C C . TYR A 1 272 ? 20.395 7.931 -7.183 1.00 89.56 272 TYR A C 1
ATOM 2168 O O . TYR A 1 272 ? 19.240 8.260 -6.956 1.00 89.56 272 TYR A O 1
ATOM 2176 N N . VAL A 1 273 ? 20.712 7.020 -8.107 1.00 90.56 273 VAL A N 1
ATOM 2177 C CA . VAL A 1 273 ? 19.725 6.375 -8.990 1.00 90.56 273 VAL A CA 1
ATOM 2178 C C . VAL A 1 273 ? 18.668 5.616 -8.181 1.00 90.56 273 VAL A C 1
ATOM 2180 O O . VAL A 1 273 ? 17.474 5.792 -8.418 1.00 90.56 273 VAL A O 1
ATOM 2183 N N . LYS A 1 274 ? 19.078 4.842 -7.166 1.00 86.06 274 LYS A N 1
ATOM 2184 C CA . LYS A 1 274 ? 18.139 4.140 -6.268 1.00 86.06 274 LYS A CA 1
ATOM 2185 C C . LYS A 1 274 ? 17.230 5.105 -5.499 1.00 86.06 274 LYS A C 1
ATOM 2187 O O . LYS A 1 274 ? 16.052 4.828 -5.293 1.00 86.06 274 LYS A O 1
ATOM 2192 N N . ILE A 1 275 ? 17.766 6.236 -5.041 1.00 85.56 275 ILE A N 1
ATOM 2193 C CA . ILE A 1 275 ? 16.981 7.261 -4.338 1.00 85.56 275 ILE A CA 1
ATOM 2194 C C . ILE A 1 275 ? 16.061 8.002 -5.312 1.00 85.56 275 ILE A C 1
ATOM 2196 O O . ILE A 1 275 ? 14.936 8.336 -4.949 1.00 85.56 275 ILE A O 1
ATOM 2200 N N . ASP A 1 276 ? 16.508 8.245 -6.538 1.00 86.12 276 ASP A N 1
ATOM 2201 C CA . ASP A 1 276 ? 15.751 8.991 -7.536 1.00 86.12 276 ASP A CA 1
ATOM 2202 C C . ASP A 1 276 ? 14.522 8.219 -8.021 1.00 86.12 276 ASP A C 1
ATOM 2204 O O . ASP A 1 276 ? 13.455 8.808 -8.154 1.00 86.12 276 ASP A O 1
ATOM 2208 N N . GLN A 1 277 ? 14.615 6.889 -8.126 1.00 84.19 277 GLN A N 1
ATOM 2209 C CA . GLN A 1 277 ? 13.458 6.011 -8.350 1.00 84.19 277 GLN A CA 1
ATOM 2210 C C . GLN A 1 277 ? 12.402 6.123 -7.233 1.00 84.19 277 GLN A C 1
ATOM 2212 O O . GLN A 1 277 ? 11.203 6.047 -7.494 1.00 84.19 277 GLN A O 1
ATOM 2217 N N . ASN A 1 278 ? 12.831 6.363 -5.990 1.00 83.38 278 ASN A N 1
ATOM 2218 C CA . ASN A 1 278 ? 11.943 6.499 -4.830 1.00 83.38 278 ASN A CA 1
ATOM 2219 C C . ASN A 1 278 ? 11.447 7.938 -4.598 1.00 83.38 278 ASN A C 1
ATOM 2221 O O . ASN A 1 278 ? 10.436 8.149 -3.925 1.00 83.38 278 ASN A O 1
ATOM 2225 N N . ARG A 1 279 ? 12.124 8.945 -5.162 1.00 84.25 279 ARG A N 1
ATOM 2226 C CA . ARG A 1 279 ? 11.754 10.365 -5.063 1.00 84.25 279 ARG A CA 1
ATOM 2227 C C . ARG A 1 279 ? 10.312 10.655 -5.514 1.00 84.25 279 ARG A C 1
ATOM 2229 O O . ARG A 1 279 ? 9.628 11.349 -4.760 1.00 84.25 279 ARG A O 1
ATOM 2236 N N . PRO A 1 280 ? 9.810 10.163 -6.668 1.00 84.31 280 PRO A N 1
ATOM 2237 C CA . PRO A 1 280 ? 8.432 10.425 -7.089 1.00 84.31 280 PRO A CA 1
ATOM 2238 C C . PRO A 1 280 ? 7.388 9.723 -6.210 1.00 84.31 280 PRO A C 1
ATOM 2240 O O . PRO A 1 280 ? 6.231 10.131 -6.205 1.00 84.31 280 PRO A O 1
ATOM 2243 N N . LEU A 1 281 ? 7.775 8.707 -5.430 1.00 84.69 281 LEU A N 1
ATOM 2244 C CA . LEU A 1 281 ? 6.873 8.004 -4.512 1.00 84.69 281 LEU A CA 1
ATOM 2245 C C . LEU A 1 281 ? 6.681 8.753 -3.186 1.00 84.69 281 LEU A C 1
ATOM 2247 O O . LEU A 1 281 ? 5.629 8.627 -2.564 1.00 84.69 281 LEU A O 1
ATOM 2251 N N . LEU A 1 282 ? 7.658 9.559 -2.758 1.00 86.56 282 LEU A N 1
ATOM 2252 C CA . LEU A 1 282 ? 7.589 10.327 -1.512 1.00 86.56 282 LEU A CA 1
ATOM 2253 C C . LEU A 1 282 ? 6.362 11.261 -1.410 1.00 86.56 282 LEU A C 1
ATOM 2255 O O . LEU A 1 282 ? 5.683 11.197 -0.383 1.00 86.56 282 LEU A O 1
ATOM 2259 N N . PRO A 1 283 ? 6.032 12.103 -2.414 1.00 88.62 283 PRO A N 1
ATOM 2260 C CA . PRO A 1 283 ? 4.834 12.940 -2.342 1.00 88.62 283 PRO A CA 1
ATOM 2261 C C . PRO A 1 283 ? 3.547 12.105 -2.299 1.00 88.62 283 PRO A C 1
ATOM 2263 O O . PRO A 1 283 ? 2.656 12.431 -1.522 1.00 88.62 283 PRO A O 1
ATOM 2266 N N . ASN A 1 284 ? 3.479 10.989 -3.032 1.00 86.25 284 ASN A N 1
ATOM 2267 C CA . ASN A 1 284 ? 2.317 10.093 -3.013 1.00 86.25 284 ASN A CA 1
ATOM 2268 C C . ASN A 1 284 ? 2.121 9.443 -1.634 1.00 86.25 284 ASN A C 1
ATOM 2270 O O . ASN A 1 284 ? 0.997 9.306 -1.156 1.00 86.25 284 ASN A O 1
ATOM 2274 N N . ILE A 1 285 ? 3.214 9.049 -0.972 1.00 87.81 285 ILE A N 1
ATOM 2275 C CA . ILE A 1 285 ? 3.170 8.511 0.393 1.00 87.81 285 ILE A CA 1
ATOM 2276 C C . ILE A 1 285 ? 2.725 9.595 1.376 1.00 87.81 285 ILE A C 1
ATOM 2278 O O . ILE A 1 285 ? 1.929 9.300 2.261 1.00 87.81 285 ILE A O 1
ATOM 2282 N N . LEU A 1 286 ? 3.194 10.836 1.220 1.00 89.06 286 LEU A N 1
ATOM 2283 C CA . LEU A 1 286 ? 2.779 11.953 2.069 1.00 89.06 286 LEU A CA 1
ATOM 2284 C C . LEU A 1 286 ? 1.287 12.272 1.900 1.00 89.06 286 LEU A C 1
ATOM 2286 O O . LEU A 1 286 ? 0.591 12.427 2.897 1.00 89.06 286 LEU A O 1
ATOM 2290 N N . GLU A 1 287 ? 0.789 12.315 0.664 1.00 87.62 287 GLU A N 1
ATOM 2291 C CA . GLU A 1 287 ? -0.631 12.530 0.368 1.00 87.62 287 GLU A CA 1
ATOM 2292 C C . GLU A 1 287 ? -1.490 11.392 0.931 1.00 87.62 287 GLU A C 1
ATOM 2294 O O . GLU A 1 287 ? -2.481 11.633 1.620 1.00 87.62 287 GLU A O 1
ATOM 2299 N N . ARG A 1 288 ? -1.065 10.136 0.739 1.00 88.06 288 ARG A N 1
ATOM 2300 C CA . ARG A 1 288 ? -1.744 8.982 1.334 1.00 88.06 288 ARG A CA 1
ATOM 2301 C C . ARG A 1 288 ? -1.716 9.031 2.857 1.00 88.06 288 ARG A C 1
ATOM 2303 O O . ARG A 1 288 ? -2.715 8.689 3.477 1.00 88.06 288 ARG A O 1
ATOM 2310 N N . LEU A 1 289 ? -0.604 9.440 3.464 1.00 87.88 289 LEU A N 1
ATOM 2311 C CA . LEU A 1 289 ? -0.485 9.579 4.913 1.00 87.88 289 LEU A CA 1
ATOM 2312 C C . LEU A 1 289 ? -1.370 10.712 5.434 1.00 87.88 289 LEU A C 1
ATOM 2314 O O . LEU A 1 289 ? -1.951 10.564 6.499 1.00 87.88 289 LEU A O 1
ATOM 2318 N N . GLN A 1 290 ? -1.543 11.791 4.673 1.00 88.81 290 GLN A N 1
ATOM 2319 C CA . GLN A 1 290 ? -2.477 12.861 5.005 1.00 88.81 290 GLN A CA 1
ATOM 2320 C C . GLN A 1 290 ? -3.932 12.376 4.965 1.00 88.81 290 GLN A C 1
ATOM 2322 O O . GLN A 1 290 ? -4.669 12.621 5.914 1.00 88.81 290 GLN A O 1
ATOM 2327 N N . VAL A 1 291 ? -4.337 11.643 3.922 1.00 87.69 291 VAL A N 1
ATOM 2328 C CA . VAL A 1 291 ? -5.684 11.043 3.845 1.00 87.69 291 VAL A CA 1
ATOM 2329 C C . VAL A 1 291 ? -5.884 9.987 4.939 1.00 87.69 291 VAL A C 1
ATOM 2331 O O . VAL A 1 291 ? -6.954 9.884 5.533 1.00 87.69 291 VAL A O 1
ATOM 2334 N N . LEU A 1 292 ? -4.846 9.207 5.242 1.00 89.50 292 LEU A N 1
ATOM 2335 C CA . LEU A 1 292 ? -4.889 8.185 6.283 1.00 89.50 292 LEU A CA 1
ATOM 2336 C C . LEU A 1 292 ? -4.820 8.777 7.694 1.00 89.50 292 LEU A C 1
ATOM 2338 O O . LEU A 1 292 ? -5.231 8.103 8.633 1.00 89.50 292 LEU A O 1
ATOM 2342 N N . ASN A 1 293 ? -4.334 10.007 7.861 1.00 89.56 293 ASN A N 1
ATOM 2343 C CA . ASN A 1 293 ? -4.203 10.649 9.164 1.00 89.56 293 ASN A CA 1
ATOM 2344 C C . ASN A 1 293 ? -5.557 10.767 9.863 1.00 89.56 293 ASN A C 1
ATOM 2346 O O . ASN A 1 293 ? -5.660 10.439 11.040 1.00 89.56 293 ASN A O 1
ATOM 2350 N N . ASP A 1 294 ? -6.611 11.129 9.129 1.00 88.06 294 ASP A N 1
ATOM 2351 C CA . ASP A 1 294 ? -7.959 11.193 9.693 1.00 88.06 294 ASP A CA 1
ATOM 2352 C C . ASP A 1 294 ? -8.398 9.814 10.194 1.00 88.06 294 ASP A C 1
ATOM 2354 O O . ASP A 1 294 ? -8.867 9.681 11.323 1.00 88.06 294 ASP A O 1
ATOM 2358 N N . LEU A 1 295 ? -8.195 8.753 9.408 1.00 92.12 295 LEU A N 1
ATOM 2359 C CA . LEU A 1 295 ? -8.512 7.391 9.846 1.00 92.12 295 LEU A CA 1
ATOM 2360 C C . LEU A 1 295 ? -7.642 6.952 11.032 1.00 92.12 295 LEU A C 1
ATOM 2362 O O . LEU A 1 295 ? -8.136 6.291 11.944 1.00 92.12 295 LEU A O 1
ATOM 2366 N N . GLN A 1 296 ? -6.365 7.325 11.044 1.00 87.94 296 GLN A N 1
ATOM 2367 C CA . GLN A 1 296 ? -5.446 7.024 12.134 1.00 87.94 296 GLN A CA 1
ATOM 2368 C C . GLN A 1 296 ? -5.853 7.746 13.424 1.00 87.94 296 GLN A C 1
ATOM 2370 O O . GLN A 1 296 ? -5.814 7.141 14.497 1.00 87.94 296 GLN A O 1
ATOM 2375 N N . ASP A 1 297 ? -6.341 8.981 13.331 1.00 90.81 297 ASP A N 1
ATOM 2376 C CA . ASP A 1 297 ? -6.928 9.716 14.448 1.00 90.81 297 ASP A CA 1
ATOM 2377 C C . ASP A 1 297 ? -8.208 9.039 14.954 1.00 90.81 297 ASP A C 1
ATOM 2379 O O . ASP A 1 297 ? -8.390 8.897 16.166 1.00 90.81 297 ASP A O 1
ATOM 2383 N N . HIS A 1 298 ? -9.076 8.554 14.059 1.00 90.81 298 HIS A N 1
ATOM 2384 C CA . HIS A 1 298 ? -10.259 7.777 14.446 1.00 90.81 298 HIS A CA 1
ATOM 2385 C C . HIS A 1 298 ? -9.876 6.463 15.140 1.00 90.81 298 HIS A C 1
ATOM 2387 O O . HIS A 1 298 ? -10.428 6.152 16.195 1.00 90.81 298 HIS A O 1
ATOM 2393 N N . ALA A 1 299 ? -8.905 5.719 14.606 1.00 93.50 299 ALA A N 1
ATOM 2394 C CA . ALA A 1 299 ? -8.412 4.479 15.204 1.00 93.50 299 ALA A CA 1
ATOM 2395 C C . ALA A 1 299 ? -7.759 4.724 16.576 1.00 93.50 299 ALA A C 1
ATOM 2397 O O . ALA A 1 299 ? -7.981 3.962 17.517 1.00 93.50 299 ALA A O 1
ATOM 2398 N N . SER A 1 300 ? -7.014 5.822 16.720 1.00 92.69 300 SER A N 1
ATOM 2399 C CA . SER A 1 300 ? -6.412 6.248 17.987 1.00 92.69 300 SER A CA 1
ATOM 2400 C C . SER A 1 300 ? -7.476 6.611 19.026 1.00 92.69 300 SER A C 1
ATOM 2402 O O . SER A 1 300 ? -7.452 6.107 20.151 1.00 92.69 300 SER A O 1
ATOM 2404 N N . ARG A 1 301 ? -8.477 7.418 18.646 1.00 93.62 301 ARG A N 1
ATOM 2405 C CA . ARG A 1 301 ? -9.624 7.738 19.510 1.00 93.62 301 ARG A CA 1
ATOM 2406 C C . ARG A 1 301 ? -10.379 6.479 19.914 1.00 93.62 301 ARG A C 1
ATOM 2408 O O . ARG A 1 301 ? -10.673 6.330 21.093 1.00 93.62 301 ARG A O 1
ATOM 2415 N N . PHE A 1 302 ? -10.626 5.568 18.976 1.00 95.06 302 PHE A N 1
ATOM 2416 C CA . PHE A 1 302 ? -11.274 4.291 19.254 1.00 95.06 302 PHE A CA 1
ATOM 2417 C C . PHE A 1 302 ? -10.480 3.467 20.273 1.00 95.06 302 PHE A C 1
ATOM 2419 O O . PHE A 1 302 ? -11.047 3.018 21.267 1.00 95.06 302 PHE A O 1
ATOM 2426 N N . SER A 1 303 ? -9.162 3.347 20.091 1.00 96.69 303 SER A N 1
ATOM 2427 C CA . SER A 1 303 ? -8.286 2.667 21.049 1.00 96.69 303 SER A CA 1
ATOM 2428 C C . SER A 1 303 ? -8.368 3.303 22.437 1.00 96.69 303 SER A C 1
ATOM 2430 O O . SER A 1 303 ? -8.486 2.587 23.426 1.00 96.69 303 SER A O 1
ATOM 2432 N N . ASN A 1 304 ? -8.365 4.635 22.525 1.00 95.19 304 ASN A N 1
ATOM 2433 C CA . ASN A 1 304 ? -8.491 5.349 23.799 1.00 95.19 304 ASN A CA 1
ATOM 2434 C C . ASN A 1 304 ? -9.878 5.171 24.435 1.00 95.19 304 ASN A C 1
ATOM 2436 O O . ASN A 1 304 ? -9.995 5.053 25.651 1.00 95.19 304 ASN A O 1
ATOM 2440 N N . THR A 1 305 ? -10.946 5.131 23.635 1.00 95.56 305 THR A N 1
ATOM 2441 C CA . THR A 1 305 ? -12.289 4.833 24.150 1.00 95.56 305 THR A CA 1
ATOM 2442 C C . THR A 1 305 ? -12.422 3.380 24.589 1.00 95.56 305 THR A C 1
ATOM 2444 O O . THR A 1 305 ? -13.111 3.112 25.567 1.00 95.56 305 THR A O 1
ATOM 2447 N N . MET A 1 306 ? -11.735 2.448 23.923 1.00 96.62 306 MET A N 1
ATOM 2448 C CA . MET A 1 306 ? -11.726 1.035 24.289 1.00 96.62 306 MET A CA 1
ATOM 2449 C C . MET A 1 306 ? -10.994 0.825 25.614 1.00 96.62 306 MET A C 1
ATOM 2451 O O . MET A 1 306 ? -11.533 0.179 26.506 1.00 96.62 306 MET A O 1
ATOM 2455 N N . THR A 1 307 ? -9.825 1.445 25.798 1.00 96.00 307 THR A N 1
ATOM 2456 C CA . THR A 1 307 ? -9.118 1.400 27.085 1.00 96.00 307 THR A CA 1
ATOM 2457 C C . THR A 1 307 ? -9.927 2.079 28.190 1.00 96.00 307 THR A C 1
ATOM 2459 O O . THR A 1 307 ? -10.027 1.537 29.288 1.00 96.00 307 THR A O 1
ATOM 2462 N N . ALA A 1 308 ? -10.592 3.207 27.911 1.00 95.50 308 ALA A N 1
ATOM 2463 C CA . ALA A 1 308 ? -11.510 3.832 28.865 1.00 95.50 308 ALA A CA 1
ATOM 2464 C C . ALA A 1 308 ? -12.681 2.898 29.234 1.00 95.50 308 ALA A C 1
ATOM 2466 O O . ALA A 1 308 ? -13.019 2.751 30.410 1.00 95.50 308 ALA A O 1
ATOM 2467 N N . MET A 1 309 ? -13.266 2.203 28.258 1.00 95.81 309 MET A N 1
ATOM 2468 C CA . MET A 1 309 ? -14.337 1.236 28.497 1.00 95.81 309 MET A CA 1
ATOM 2469 C C . MET A 1 309 ? -13.849 0.021 29.298 1.00 95.81 309 MET A C 1
ATOM 2471 O O . MET A 1 309 ? -14.554 -0.416 30.204 1.00 95.81 309 MET A O 1
ATOM 2475 N N . GLU A 1 310 ? -12.640 -0.484 29.045 1.00 96.81 310 GLU A N 1
ATOM 2476 C CA . GLU A 1 310 ? -12.012 -1.539 29.853 1.00 96.81 310 GLU A CA 1
ATOM 2477 C C . GLU A 1 310 ? -11.792 -1.088 31.302 1.00 96.81 310 GLU A C 1
ATOM 2479 O O . GLU A 1 310 ? -12.083 -1.838 32.236 1.00 96.81 310 GLU A O 1
ATOM 2484 N N . THR A 1 311 ? -11.338 0.152 31.520 1.00 96.31 311 THR A N 1
ATOM 2485 C CA . THR A 1 311 ? -11.211 0.693 32.882 1.00 96.31 311 THR A CA 1
ATOM 2486 C C . THR A 1 311 ? -12.566 0.789 33.579 1.00 96.31 311 THR A C 1
ATOM 2488 O O . THR A 1 311 ? -12.699 0.307 34.703 1.00 96.31 311 THR A O 1
ATOM 2491 N N . MET A 1 312 ? -13.602 1.282 32.892 1.00 94.94 312 MET A N 1
ATOM 2492 C CA . MET A 1 312 ? -14.960 1.355 33.435 1.00 94.94 312 MET A CA 1
ATOM 2493 C C . MET A 1 312 ? -15.534 -0.038 33.731 1.00 94.94 312 MET A C 1
ATOM 2495 O O . MET A 1 312 ? -16.177 -0.239 34.758 1.00 94.94 312 MET A O 1
ATOM 2499 N N . GLN A 1 313 ? -15.277 -1.031 32.877 1.00 94.75 313 GLN A N 1
ATOM 2500 C CA . GLN A 1 313 ? -15.678 -2.417 33.129 1.00 94.75 313 GLN A CA 1
ATOM 2501 C C . GLN A 1 313 ? -14.972 -3.002 34.354 1.00 94.75 313 GLN A C 1
ATOM 2503 O O . GLN A 1 313 ? -15.611 -3.684 35.156 1.00 94.75 313 GLN A O 1
ATOM 2508 N N . ASN A 1 314 ? -13.684 -2.712 34.541 1.00 95.81 314 ASN A N 1
ATOM 2509 C CA . ASN A 1 314 ? -12.948 -3.133 35.731 1.00 95.81 314 ASN A CA 1
ATOM 2510 C C . ASN A 1 314 ? -13.482 -2.456 37.006 1.00 95.81 314 ASN A C 1
ATOM 2512 O O . ASN A 1 314 ? -13.600 -3.112 38.040 1.00 95.81 314 ASN A O 1
ATOM 2516 N N . GLU A 1 315 ? -13.876 -1.183 36.941 1.00 95.75 315 GLU A N 1
ATOM 2517 C CA . GLU A 1 315 ? -14.539 -0.480 38.050 1.00 95.75 315 GLU A CA 1
ATOM 2518 C C . GLU A 1 315 ? -15.934 -1.046 38.358 1.00 95.75 315 GLU A C 1
ATOM 2520 O O . GLU A 1 315 ? -16.280 -1.282 39.517 1.00 95.75 315 GLU A O 1
ATOM 2525 N N . ILE A 1 316 ? -16.740 -1.346 37.338 1.00 95.62 316 ILE A N 1
ATOM 2526 C CA . ILE A 1 316 ? -18.041 -2.006 37.524 1.00 95.62 316 ILE A CA 1
ATOM 2527 C C . ILE A 1 316 ? -17.847 -3.393 38.143 1.00 95.62 316 ILE A C 1
ATOM 2529 O O . ILE A 1 316 ? -18.587 -3.787 39.041 1.00 95.62 316 ILE A O 1
ATOM 2533 N N . LYS A 1 317 ? -16.823 -4.133 37.714 1.00 97.06 317 LYS A N 1
ATOM 2534 C CA . LYS A 1 317 ? -16.507 -5.444 38.279 1.00 97.06 317 LYS A CA 1
ATOM 2535 C C . LYS A 1 317 ? -16.103 -5.342 39.749 1.00 97.06 317 LYS A C 1
ATOM 2537 O O . LYS A 1 317 ? -16.632 -6.086 40.568 1.00 97.06 317 LYS A O 1
ATOM 2542 N N . THR A 1 318 ? -15.239 -4.392 40.107 1.00 95.75 318 THR A N 1
ATOM 2543 C CA . THR A 1 318 ? -14.821 -4.209 41.507 1.00 95.75 318 THR A CA 1
ATOM 2544 C C . THR A 1 318 ? -15.976 -3.736 42.394 1.00 95.75 318 THR A C 1
ATOM 2546 O O . THR A 1 318 ? -16.128 -4.216 43.516 1.00 95.75 318 THR A O 1
ATOM 2549 N N . THR A 1 319 ? -16.843 -2.846 41.901 1.00 95.19 319 THR A N 1
ATOM 2550 C CA . THR A 1 319 ? -18.047 -2.418 42.635 1.00 95.19 319 THR A CA 1
ATOM 2551 C C . THR A 1 319 ? -19.067 -3.546 42.787 1.00 95.19 319 THR A C 1
ATOM 2553 O O . THR A 1 319 ? -19.660 -3.684 43.858 1.00 95.19 319 THR A O 1
ATOM 2556 N N . LEU A 1 320 ? -19.239 -4.396 41.772 1.00 95.50 320 LEU A N 1
ATOM 2557 C CA . LEU A 1 320 ? -20.071 -5.595 41.858 1.00 95.50 320 LEU A CA 1
ATOM 2558 C C . LEU A 1 320 ? -19.513 -6.592 42.881 1.00 95.50 320 LEU A C 1
ATOM 2560 O O . LEU A 1 320 ? -20.276 -7.102 43.701 1.00 95.50 320 LEU A O 1
ATOM 2564 N N . ASP A 1 321 ? -18.198 -6.818 42.886 1.00 95.88 321 ASP A N 1
ATOM 2565 C CA . ASP A 1 321 ? -17.529 -7.678 43.866 1.00 95.88 321 ASP A CA 1
ATOM 2566 C C . ASP A 1 321 ? -17.705 -7.134 45.295 1.00 95.88 321 ASP A C 1
ATOM 2568 O O . ASP A 1 321 ? -18.047 -7.891 46.207 1.00 95.88 321 ASP A O 1
ATOM 2572 N N . ASN A 1 322 ? -17.580 -5.817 45.493 1.00 95.88 322 ASN A N 1
ATOM 2573 C CA . ASN A 1 322 ? -17.839 -5.164 46.782 1.00 95.88 322 ASN A CA 1
ATOM 2574 C C . ASN A 1 322 ? -19.304 -5.302 47.221 1.00 95.88 322 ASN A C 1
ATOM 2576 O O . ASN A 1 322 ? -19.585 -5.621 48.376 1.00 95.88 322 ASN A O 1
ATOM 2580 N N . ASN A 1 323 ? -20.257 -5.100 46.309 1.00 93.62 323 ASN A N 1
ATOM 2581 C CA . ASN A 1 323 ? -21.679 -5.280 46.602 1.00 93.62 323 ASN A CA 1
ATOM 2582 C C . ASN A 1 323 ? -22.006 -6.738 46.945 1.00 93.62 323 ASN A C 1
ATOM 2584 O O . ASN A 1 323 ? -22.787 -6.989 47.860 1.00 93.62 323 ASN A O 1
ATOM 2588 N N . ASN A 1 324 ? -21.376 -7.699 46.270 1.00 95.06 324 ASN A N 1
ATOM 2589 C CA . ASN A 1 324 ? -21.529 -9.118 46.571 1.00 95.06 324 ASN A CA 1
ATOM 2590 C C . ASN A 1 324 ? -20.960 -9.462 47.960 1.00 95.06 324 ASN A C 1
ATOM 2592 O O . ASN A 1 324 ? -21.609 -10.151 48.746 1.00 95.06 324 ASN A O 1
ATOM 2596 N N . GLN A 1 325 ? -19.800 -8.906 48.327 1.00 93.56 325 GLN A N 1
ATOM 2597 C CA . GLN A 1 325 ? -19.272 -9.018 49.692 1.00 93.56 325 GLN A CA 1
ATOM 2598 C C . GLN A 1 325 ? -20.223 -8.404 50.728 1.00 93.56 325 GLN A C 1
ATOM 2600 O O . GLN A 1 325 ? -20.481 -9.020 51.759 1.00 93.56 325 GLN A O 1
ATOM 2605 N N . ASN A 1 326 ? -20.805 -7.237 50.446 1.00 92.56 326 ASN A N 1
ATOM 2606 C CA . ASN A 1 326 ? -21.789 -6.607 51.329 1.00 92.56 326 ASN A CA 1
ATOM 2607 C C . ASN A 1 326 ? -23.063 -7.448 51.480 1.00 92.56 326 ASN A C 1
ATOM 2609 O O . ASN A 1 326 ? -23.572 -7.578 52.591 1.00 92.56 326 ASN A O 1
ATOM 2613 N N . LEU A 1 327 ? -23.559 -8.060 50.402 1.00 92.38 327 LEU A N 1
ATOM 2614 C CA . LEU A 1 327 ? -24.690 -8.990 50.463 1.00 92.38 327 LEU A CA 1
ATOM 2615 C C . LEU A 1 327 ? -24.352 -10.239 51.276 1.00 92.38 327 LEU A C 1
ATOM 2617 O O . LEU A 1 327 ? -25.171 -10.674 52.080 1.00 92.38 327 LEU A O 1
ATOM 2621 N N . LYS A 1 328 ? -23.138 -10.777 51.136 1.00 92.62 328 LYS A N 1
ATOM 2622 C CA . LYS A 1 328 ? -22.666 -11.895 51.957 1.00 92.62 328 LYS A CA 1
ATOM 2623 C C . LYS A 1 328 ? -22.582 -11.513 53.438 1.00 92.62 328 LYS A C 1
ATOM 2625 O O . LYS A 1 328 ? -23.019 -12.282 54.288 1.00 92.62 328 LYS A O 1
ATOM 2630 N N . ASN A 1 329 ? -22.098 -10.309 53.744 1.00 91.25 329 ASN A N 1
ATOM 2631 C CA . ASN A 1 329 ? -22.079 -9.780 55.107 1.00 91.25 329 ASN A CA 1
ATOM 2632 C C . ASN A 1 329 ? -23.501 -9.595 55.656 1.00 91.25 329 ASN A C 1
ATOM 2634 O O . ASN A 1 329 ? -23.761 -9.955 56.799 1.00 91.25 329 ASN A O 1
ATOM 2638 N N . LEU A 1 330 ? -24.440 -9.083 54.852 1.00 90.56 330 LEU A N 1
ATOM 2639 C CA . LEU A 1 330 ? -25.852 -8.975 55.233 1.00 90.56 330 LEU A CA 1
ATOM 2640 C C . LEU A 1 330 ? -26.481 -10.346 55.472 1.00 90.56 330 LEU A C 1
ATOM 2642 O O . LEU A 1 330 ? -27.202 -10.510 56.450 1.00 90.56 330 LEU A O 1
ATOM 2646 N N . GLN A 1 331 ? -26.189 -11.334 54.628 1.00 88.12 331 GLN A N 1
ATOM 2647 C CA . GLN A 1 331 ? -26.635 -12.710 54.824 1.00 88.12 331 GLN A CA 1
ATOM 2648 C C . GLN A 1 331 ? -26.112 -13.270 56.153 1.00 88.12 331 GLN A C 1
ATOM 2650 O O . GLN A 1 331 ? -26.892 -13.782 56.950 1.00 88.12 331 GLN A O 1
ATOM 2655 N N . GLU A 1 332 ? -24.831 -13.063 56.460 1.00 90.69 332 GLU A N 1
ATOM 2656 C CA . GLU A 1 332 ? -24.256 -13.454 57.750 1.00 90.69 332 GLU A CA 1
ATOM 2657 C C . GLU A 1 332 ? -24.890 -12.685 58.929 1.00 90.69 332 GLU A C 1
ATOM 2659 O O . GLU A 1 332 ? -25.052 -13.219 60.029 1.00 90.69 332 GLU A O 1
ATOM 2664 N N . MET A 1 333 ? -25.286 -11.423 58.728 1.00 84.31 333 MET A N 1
ATOM 2665 C CA . MET A 1 333 ? -26.053 -10.668 59.723 1.00 84.31 333 MET A CA 1
ATOM 2666 C C . MET A 1 333 ? -27.468 -11.227 59.908 1.00 84.31 333 MET A C 1
ATOM 2668 O O . MET A 1 333 ? -27.930 -11.288 61.045 1.00 84.31 333 MET A O 1
ATOM 2672 N N . PHE A 1 334 ? -28.146 -11.674 58.847 1.00 84.81 334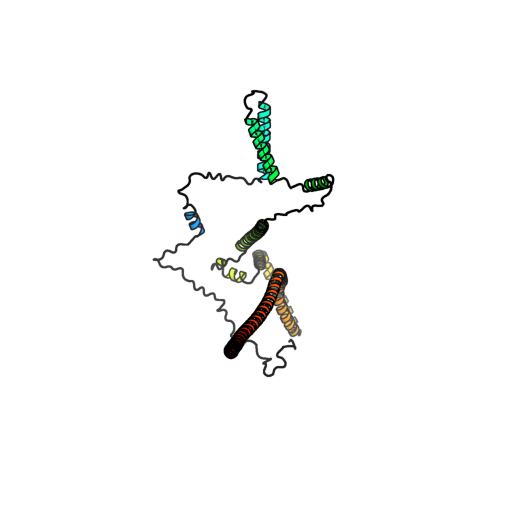 PHE A N 1
ATOM 2673 C CA . PHE A 1 334 ? -29.444 -12.346 58.959 1.00 84.81 334 PHE A CA 1
ATOM 2674 C C . PHE A 1 334 ? -29.331 -13.671 59.717 1.00 84.81 334 PHE A C 1
ATOM 2676 O O . PHE A 1 334 ? -30.157 -13.938 60.592 1.00 84.81 334 PHE A O 1
ATOM 2683 N N . ASP A 1 335 ? -28.266 -14.439 59.489 1.00 84.06 335 ASP A N 1
ATOM 2684 C CA . ASP A 1 335 ? -27.982 -15.635 60.285 1.00 84.06 335 ASP A CA 1
ATOM 2685 C C . ASP A 1 335 ? -27.796 -15.266 61.768 1.00 84.06 335 ASP A C 1
ATOM 2687 O O . ASP A 1 335 ? -28.365 -15.899 62.658 1.00 84.06 335 ASP A O 1
ATOM 2691 N N . LYS A 1 336 ? -27.105 -14.161 62.074 1.00 84.06 336 LYS A N 1
ATOM 2692 C CA . LYS A 1 336 ? -26.996 -13.656 63.456 1.00 84.06 336 LYS A CA 1
ATOM 2693 C C . LYS A 1 336 ? -28.343 -13.207 64.038 1.00 84.06 336 LYS A C 1
ATOM 2695 O O . LYS A 1 336 ? -28.574 -13.414 65.227 1.00 84.06 336 LYS A O 1
ATOM 2700 N N . VAL A 1 337 ? -29.252 -12.649 63.238 1.00 85.12 337 VAL A N 1
ATOM 2701 C CA . VAL A 1 337 ? -30.615 -12.295 63.678 1.00 85.12 337 VAL A CA 1
ATOM 2702 C C . VAL A 1 337 ? -31.431 -13.537 64.032 1.00 85.12 337 VAL A C 1
ATOM 2704 O O . VAL A 1 337 ? -32.156 -13.505 65.024 1.00 85.12 337 VAL A O 1
ATOM 2707 N N . THR A 1 338 ? -31.273 -14.655 63.319 1.00 80.44 338 THR A N 1
ATOM 2708 C CA . THR A 1 338 ? -31.922 -15.915 63.733 1.00 80.44 338 THR A CA 1
ATOM 2709 C C . THR A 1 338 ? -31.420 -16.412 65.088 1.00 80.44 338 THR A C 1
ATOM 2711 O O . THR A 1 338 ? -32.217 -16.878 65.900 1.00 80.44 338 THR A O 1
ATOM 2714 N N . ASN A 1 339 ? -30.137 -16.211 65.404 1.00 82.06 339 ASN A N 1
ATOM 2715 C CA . ASN A 1 339 ? -29.619 -16.508 66.741 1.00 82.06 339 ASN A CA 1
ATOM 2716 C C . ASN A 1 339 ? -30.238 -15.589 67.805 1.00 82.06 339 ASN A C 1
ATOM 2718 O O . ASN A 1 339 ? -30.571 -16.053 68.893 1.00 82.06 339 ASN A O 1
ATOM 2722 N N . ILE A 1 340 ? -30.445 -14.304 67.495 1.00 79.50 340 ILE A N 1
ATOM 2723 C CA . ILE A 1 340 ? -31.149 -13.374 68.392 1.00 79.50 340 ILE A CA 1
ATOM 2724 C C . ILE A 1 340 ? -32.601 -13.819 68.596 1.00 79.50 340 ILE A C 1
ATOM 2726 O O . ILE A 1 340 ? -33.065 -13.825 69.732 1.00 79.50 340 ILE A O 1
ATOM 2730 N N . GLN A 1 341 ? -33.295 -14.253 67.541 1.00 83.00 341 GLN A N 1
ATOM 2731 C CA . GLN A 1 341 ? -34.650 -14.798 67.638 1.00 83.00 341 GLN A CA 1
ATOM 2732 C C . GLN A 1 341 ? -34.691 -16.002 68.589 1.00 83.00 341 GLN A C 1
ATOM 2734 O O . GLN A 1 341 ? -35.525 -16.054 69.487 1.00 83.00 341 GLN A O 1
ATOM 2739 N N . HIS A 1 342 ? -33.729 -16.918 68.465 1.00 84.06 342 HIS A N 1
ATOM 2740 C CA . HIS A 1 342 ? -33.641 -18.099 69.319 1.00 84.06 342 HIS A CA 1
ATOM 2741 C C . HIS A 1 342 ? -33.356 -17.752 70.792 1.00 84.06 342 HIS A C 1
ATOM 2743 O O . HIS A 1 342 ? -33.856 -18.420 71.699 1.00 84.06 342 HIS A O 1
ATOM 2749 N N . VAL A 1 343 ? -32.572 -16.696 71.041 1.00 84.75 343 VAL A N 1
ATOM 2750 C CA . VAL A 1 343 ? -32.325 -16.149 72.386 1.00 84.75 343 VAL A CA 1
ATOM 2751 C C . VAL A 1 343 ? -33.579 -15.473 72.945 1.00 84.75 343 VAL A C 1
ATOM 2753 O O . VAL A 1 343 ? -33.894 -15.655 74.119 1.00 84.75 343 VAL A O 1
ATOM 2756 N N . VAL A 1 344 ? -34.317 -14.721 72.124 1.00 85.69 344 VAL A N 1
ATOM 2757 C CA . VAL A 1 344 ? -35.595 -14.103 72.509 1.00 85.69 344 VAL A CA 1
ATOM 2758 C C . VAL A 1 344 ? -36.630 -15.172 72.851 1.00 85.69 344 VAL A C 1
ATOM 2760 O O . VAL A 1 344 ? -37.281 -15.057 73.885 1.00 85.69 344 VAL A O 1
ATOM 2763 N N . ASP A 1 345 ? -36.727 -16.243 72.065 1.00 87.44 345 ASP A N 1
ATOM 2764 C CA . ASP A 1 345 ? -37.612 -17.374 72.351 1.00 87.44 345 ASP A CA 1
ATOM 2765 C C . ASP A 1 345 ? -37.213 -18.102 73.644 1.00 87.44 345 ASP A C 1
ATOM 2767 O O . ASP A 1 345 ? -38.078 -18.508 74.422 1.00 87.44 345 ASP A O 1
ATOM 2771 N N . ASP A 1 346 ? -35.915 -18.237 73.939 1.00 86.69 346 ASP A N 1
ATOM 2772 C CA . ASP A 1 346 ? -35.458 -18.787 75.222 1.00 86.69 346 ASP A CA 1
ATOM 2773 C C . ASP A 1 346 ? -35.823 -17.867 76.399 1.00 86.69 346 ASP A C 1
ATOM 2775 O O . ASP A 1 346 ? -36.339 -18.331 77.421 1.00 86.69 346 ASP A O 1
ATOM 2779 N N . PHE A 1 347 ? -35.656 -16.548 76.250 1.00 85.25 347 PHE A N 1
ATOM 2780 C CA . PHE A 1 347 ? -36.134 -15.585 77.243 1.00 85.25 347 PHE A CA 1
ATOM 2781 C C . PHE A 1 347 ? -37.646 -15.669 77.433 1.00 85.25 347 PHE A C 1
ATOM 2783 O O . PHE A 1 347 ? -38.094 -15.705 78.578 1.00 85.25 347 PHE A O 1
ATOM 2790 N N . GLN A 1 348 ? -38.423 -15.766 76.354 1.00 87.31 348 GLN A N 1
ATOM 2791 C CA . GLN A 1 348 ? -39.876 -15.904 76.401 1.00 87.31 348 GLN A CA 1
ATOM 2792 C C . GLN A 1 348 ? -40.279 -17.182 77.151 1.00 87.31 348 GLN A C 1
ATOM 2794 O O . GLN A 1 348 ? -41.078 -17.131 78.084 1.00 87.31 348 GLN A O 1
ATOM 2799 N N . ASN A 1 349 ? -39.634 -18.310 76.841 1.00 86.31 349 ASN A N 1
ATOM 2800 C CA . ASN A 1 349 ? -39.843 -19.587 77.523 1.00 86.31 349 ASN A CA 1
ATOM 2801 C C . ASN A 1 349 ? -39.491 -19.523 79.017 1.00 86.31 349 ASN A C 1
ATOM 2803 O O . ASN A 1 349 ? -40.171 -20.124 79.856 1.00 86.31 349 ASN A O 1
ATOM 2807 N N . ARG A 1 350 ? -38.424 -18.804 79.385 1.00 85.75 350 ARG A N 1
ATOM 2808 C CA . ARG A 1 350 ? -38.054 -18.584 80.792 1.00 85.75 350 ARG A CA 1
ATOM 2809 C C . ARG A 1 350 ? -39.043 -17.654 81.494 1.00 85.75 350 ARG A C 1
ATOM 2811 O O . ARG A 1 350 ? -39.387 -17.913 82.646 1.00 85.75 350 ARG A O 1
ATOM 2818 N N . LEU A 1 351 ? -39.542 -16.631 80.808 1.00 85.44 351 LEU A N 1
ATOM 2819 C CA . LEU A 1 351 ? -40.540 -15.696 81.325 1.00 85.44 351 LEU A CA 1
ATOM 2820 C C . LEU A 1 351 ? -41.880 -16.407 81.567 1.00 85.44 351 LEU A C 1
ATOM 2822 O O . LEU A 1 351 ? -42.473 -16.243 82.632 1.00 85.44 351 LEU A O 1
ATOM 2826 N N . ASP A 1 352 ? -42.293 -17.294 80.662 1.00 84.88 352 ASP A N 1
ATOM 2827 C CA . ASP A 1 352 ? -43.483 -18.135 80.823 1.00 84.88 352 ASP A CA 1
ATOM 2828 C C . ASP A 1 352 ? -43.343 -19.153 81.964 1.00 84.88 352 ASP A C 1
ATOM 2830 O O . ASP A 1 352 ? -44.296 -19.380 82.717 1.00 84.88 352 ASP A O 1
ATOM 2834 N N . LYS A 1 353 ? -42.150 -19.733 82.160 1.00 81.38 353 LYS A N 1
ATOM 2835 C CA . LYS A 1 353 ? -41.864 -20.587 83.328 1.00 81.38 353 LYS A CA 1
ATOM 2836 C C . LYS A 1 353 ? -41.987 -19.815 84.643 1.00 81.38 353 LYS A C 1
ATOM 2838 O O . LYS A 1 353 ? -42.581 -20.332 85.587 1.00 81.38 353 LYS A O 1
ATOM 2843 N N . ILE A 1 354 ? -41.489 -18.579 84.697 1.00 79.25 354 ILE A N 1
ATOM 2844 C CA . ILE A 1 354 ? -41.602 -17.722 85.887 1.00 79.25 354 ILE A CA 1
ATOM 2845 C C . ILE A 1 354 ? -43.066 -17.339 86.142 1.00 79.25 354 ILE A C 1
ATOM 2847 O O . ILE A 1 354 ? -43.540 -17.454 87.273 1.00 79.25 354 ILE A O 1
ATOM 2851 N N . LYS A 1 355 ? -43.817 -16.982 85.095 1.00 72.88 355 LYS A N 1
ATOM 2852 C CA . LYS A 1 355 ? -45.256 -16.692 85.186 1.00 72.88 355 LYS A CA 1
ATOM 2853 C C . LYS A 1 355 ? -46.062 -17.877 85.722 1.00 72.88 355 LYS A C 1
ATOM 2855 O O . LYS A 1 355 ? -46.969 -17.687 86.525 1.00 72.88 355 LYS A O 1
ATOM 2860 N N . LYS A 1 356 ? -45.715 -19.105 85.321 1.00 70.81 356 LYS A N 1
ATOM 2861 C CA . LYS A 1 356 ? -46.321 -20.328 85.875 1.00 70.81 356 LYS A CA 1
ATOM 2862 C C . LYS A 1 356 ? -45.969 -20.553 87.344 1.00 70.81 356 LYS A C 1
ATOM 2864 O O . LYS A 1 356 ? -46.818 -21.030 88.085 1.00 70.81 356 LYS A O 1
ATOM 2869 N N . SER A 1 357 ? -44.759 -20.195 87.774 1.00 63.31 357 SER A N 1
ATOM 2870 C CA . SER A 1 357 ? -44.340 -20.336 89.175 1.00 63.31 357 SER A CA 1
ATOM 2871 C C . SER A 1 357 ? -44.896 -19.266 90.122 1.00 63.31 357 SER A C 1
ATOM 2873 O O . SER A 1 357 ? -44.927 -19.504 91.319 1.00 63.31 357 SER A O 1
ATOM 2875 N N . SER A 1 358 ? -45.355 -18.112 89.619 1.00 53.72 358 SER A N 1
ATOM 2876 C CA . SER A 1 358 ? -45.947 -17.044 90.445 1.00 53.72 358 SER A CA 1
ATOM 2877 C C . SER A 1 358 ? -47.480 -17.117 90.560 1.00 53.72 358 SER A C 1
ATOM 2879 O O . SER A 1 358 ? -48.097 -16.175 91.053 1.00 53.72 358 SER A O 1
ATOM 2881 N N . SER A 1 359 ? -48.107 -18.169 90.024 1.00 51.06 359 SER A N 1
ATOM 2882 C CA . SER A 1 359 ? -49.562 -18.408 90.067 1.00 51.06 359 SER A CA 1
ATOM 2883 C C . SER A 1 359 ? -49.950 -19.648 90.891 1.00 51.06 359 SER A C 1
ATOM 2885 O O . SER A 1 359 ? -51.110 -20.054 90.876 1.00 51.06 359 SER A O 1
ATOM 2887 N N . GLN A 1 360 ? -48.991 -20.235 91.610 1.00 43.50 360 GLN A N 1
ATOM 2888 C CA . GLN A 1 360 ? -49.205 -21.123 92.758 1.00 43.50 360 GLN A CA 1
ATOM 2889 C C . GLN A 1 360 ? -48.827 -20.362 94.023 1.00 43.50 360 GLN A C 1
ATOM 2891 O O . GLN A 1 360 ? -49.490 -20.609 95.053 1.00 43.50 360 GLN A O 1
#

Organism: Dermatophagoides pteronyssinus (NCBI:txid6956)